Protein AF-0000000079472426 (afdb_homodimer)

Foldseek 3Di:
DPPPPPPPPPPPPPPPPQQDWDWQKKFQWPVQKMWTWIDPGPFKIWIFIGHVPDTPDIAMDTPVVQLVPWDWDDPDDQWTKTWTWTDDVQKIKIWMWIAGNVVRFIWTWIWMDGNRHTDDIIIGDGPGMPNCRVDPRTHD/DPPPPPPPPPPPPPPPPQQDWDWQKKFQWPVQKMWTWIDPGPFKIWIFIGHVPDTPDIAMDTPVVQLVPWDWDDPDDQWTKTWTWTDDVQKIKIWMWIAGNVVRFIWTWIWMDGNRHTDDIIIGDGPGMPNCRVDPRTHD

Organism: Neisseria cinerea (NCBI:txid483)

pLDDT: mean 86.94, std 16.38, range [39.25, 98.88]

Secondary structure (DSSP, 8-state):
---------------------EEEEEEEBTTS-EEEEEEEETTEEEEEEEETTEEEEEEEEEHHHHHHH--B--S-SSEEEEEEEEEETTEEEEEEEEEETTTTEEEEEEEEEETTEEEEEEEBPTT--BSTT--TTT--/---------------------EEEEEEEBTTS-EEEEEEEETTEEEEEEEETTEEEEEEEEEHHHHHHH--B--S-SSEEEEEEEEEETTEEEEEEEEEETTTTEEEEEEEEEETTEEEEEEEBPTT--BSTT--TTT--

Radius of gyration: 26.77 Å; Cα contacts (8 Å, |Δi|>4): 614; chains: 2; bounding box: 32×159×45 Å

Nearest PDB structures (foldseek):
  5m6k-assembly1_A  TM=3.999E-01  e=1.353E+00  Rhodnius prolixus
  4xmg-assembly1_A  TM=3.570E-01  e=2.679E+00  Rhodnius prolixus
  1pm1-assembly1_X  TM=3.743E-01  e=3.305E+00  Rhodnius prolixus
  5m6k-assembly1_A  TM=3.985E-01  e=1.353E+00  Rhodnius prolixus
  4xmg-assembly1_A  TM=3.569E-01  e=2.679E+00  Rhodnius prolixus

Sequence (280 aa):
MKRTLILIFSGMICTAGIAQAGSVFSCKTDNNKYIEVEKINPNLYEYSFGSMGKKEIVIRNGKSDLLHRSDKWEGTGSGRWATMKFQNGEFMYTVWTDFDSVTHTESSGVVVERRGKEVARVGCTPKTAQANFNDADFSWMKRTLILIFSGMICTAGIAQAGSVFSCKTDNNKYIEVEKINPNLYEYSFGSMGKKEIVIRNGKSDLLHRSDKWEGTGSGRWATMKFQNGEFMYTVWTDFDSVTHTESSGVVVERRGKEVARVGCTPKTAQANFNDADFSW

Structure (mmCIF, N/CA/C/O backbone):
data_AF-0000000079472426-model_v1
#
loop_
_entity.id
_entity.type
_entity.pdbx_description
1 polymer 'Secreted protein'
#
loop_
_atom_site.group_PDB
_atom_site.id
_atom_site.type_symbol
_atom_site.label_atom_id
_atom_site.label_alt_id
_atom_site.label_comp_id
_atom_site.label_asym_id
_atom_site.label_entity_id
_atom_site.label_seq_id
_atom_site.pdbx_PDB_ins_code
_atom_site.Cartn_x
_atom_site.Cartn_y
_atom_site.Cartn_z
_atom_site.occupancy
_atom_site.B_iso_or_equiv
_atom_site.auth_seq_id
_atom_site.auth_comp_id
_atom_site.auth_asym_id
_atom_site.auth_atom_id
_atom_site.pdbx_PDB_model_num
ATOM 1 N N . MET A 1 1 ? -9.719 80.375 9.781 1 46.91 1 MET A N 1
ATOM 2 C CA . MET A 1 1 ? -10 79 10.219 1 46.91 1 MET A CA 1
ATOM 3 C C . MET A 1 1 ? -9.156 78 9.438 1 46.91 1 MET A C 1
ATOM 5 O O . MET A 1 1 ? -9.266 77.938 8.211 1 46.91 1 MET A O 1
ATOM 9 N N . LYS A 1 2 ? -7.844 77.875 9.938 1 57.81 2 LYS A N 1
ATOM 10 C CA . LYS A 1 2 ? -6.879 76.938 9.398 1 57.81 2 LYS A CA 1
ATOM 11 C C . LYS A 1 2 ? -7.438 75.5 9.422 1 57.81 2 LYS A C 1
ATOM 13 O O . LYS A 1 2 ? -7.82 75 10.477 1 57.81 2 LYS A O 1
ATOM 18 N N . ARG A 1 3 ? -8.078 75 8.352 1 55.97 3 ARG A N 1
ATOM 19 C CA . ARG A 1 3 ? -8.531 73.625 8.148 1 55.97 3 ARG A CA 1
ATOM 20 C C . ARG A 1 3 ? -7.359 72.688 8.188 1 55.97 3 ARG A C 1
ATOM 22 O O . ARG A 1 3 ? -6.414 72.812 7.41 1 55.97 3 ARG A O 1
ATOM 29 N N . THR A 1 4 ? -6.945 72.188 9.398 1 54.09 4 THR A N 1
ATOM 30 C CA . THR A 1 4 ? -5.969 71.125 9.523 1 54.09 4 THR A CA 1
ATOM 31 C C . THR A 1 4 ? -6.477 69.875 8.844 1 54.09 4 THR A C 1
ATOM 33 O O . THR A 1 4 ? -7.566 69.375 9.156 1 54.09 4 THR A O 1
ATOM 36 N N . LEU A 1 5 ? -6.031 69.562 7.613 1 52.69 5 LEU A N 1
ATOM 37 C CA . LEU A 1 5 ? -6.242 68.312 6.891 1 52.69 5 LEU A CA 1
ATOM 38 C C . LEU A 1 5 ? -5.691 67.125 7.68 1 52.69 5 LEU A C 1
ATOM 40 O O . LEU A 1 5 ? -4.492 67.062 7.965 1 52.69 5 LEU A O 1
ATOM 44 N N . ILE A 1 6 ? -6.496 66.562 8.641 1 54.38 6 ILE A N 1
ATOM 45 C CA . ILE A 1 6 ? -6.102 65.375 9.344 1 54.38 6 ILE A CA 1
ATOM 46 C C . ILE A 1 6 ? -5.957 64.25 8.344 1 54.38 6 ILE A C 1
ATOM 48 O O . ILE A 1 6 ? -6.918 63.875 7.664 1 54.38 6 ILE A O 1
ATOM 52 N N . LEU A 1 7 ? -4.754 63.938 7.793 1 53.88 7 LEU A N 1
ATOM 53 C CA . LEU A 1 7 ? -4.465 62.781 6.988 1 53.88 7 LEU A CA 1
ATOM 54 C C . LEU A 1 7 ? -4.57 61.5 7.832 1 53.88 7 LEU A C 1
ATOM 56 O O . LEU A 1 7 ? -3.846 61.344 8.812 1 53.88 7 LEU A O 1
ATOM 60 N N . ILE A 1 8 ? -5.754 60.906 7.934 1 54.84 8 ILE A N 1
ATOM 61 C CA . ILE A 1 8 ? -5.906 59.594 8.555 1 54.84 8 ILE A CA 1
ATOM 62 C C . ILE A 1 8 ? -5.141 58.531 7.746 1 54.84 8 ILE A C 1
ATOM 64 O O . ILE A 1 8 ? -5.43 58.312 6.566 1 54.84 8 ILE A O 1
ATOM 68 N N . PHE A 1 9 ? -3.828 58.219 8.133 1 53.22 9 PHE A N 1
ATOM 69 C CA . PHE A 1 9 ? -3.074 57.125 7.555 1 53.22 9 PHE A CA 1
ATOM 70 C C . PHE A 1 9 ? -3.711 55.781 7.918 1 53.22 9 PHE A C 1
ATOM 72 O O . PHE A 1 9 ? -3.732 55.406 9.086 1 53.22 9 PHE A O 1
ATOM 79 N N . SER A 1 10 ? -4.598 55.219 7.16 1 54.5 10 SER A N 1
ATOM 80 C CA . SER A 1 10 ? -5.109 53.844 7.312 1 54.5 10 SER A CA 1
ATOM 81 C C . SER A 1 10 ? -4.008 52.812 7.094 1 54.5 10 SER A C 1
ATOM 83 O O . SER A 1 10 ? -3.451 52.719 5.996 1 54.5 10 SER A O 1
ATOM 85 N N . GLY A 1 11 ? -3.164 52.531 8.148 1 48.69 11 GLY A N 1
ATOM 86 C CA . GLY A 1 11 ? -2.205 51.438 8.016 1 48.69 11 GLY A CA 1
ATOM 87 C C . GLY A 1 11 ? -2.834 50.156 7.555 1 48.69 11 GLY A C 1
ATOM 88 O O . GLY A 1 11 ? -3.805 49.656 8.148 1 48.69 11 GLY A O 1
ATOM 89 N N . MET A 1 12 ? -2.693 49.812 6.32 1 50.34 12 MET A N 1
ATOM 90 C CA . MET A 1 12 ? -3.055 48.5 5.82 1 50.34 12 MET A CA 1
ATOM 91 C C . MET A 1 12 ? -2.307 47.406 6.582 1 50.34 12 MET A C 1
ATOM 93 O O . MET A 1 12 ? -1.075 47.406 6.621 1 50.34 12 MET A O 1
ATOM 97 N N . ILE A 1 13 ? -2.875 47.031 7.73 1 45.5 13 ILE A N 1
ATOM 98 C CA . ILE A 1 13 ? -2.311 45.844 8.336 1 45.5 13 ILE A CA 1
ATOM 99 C C . ILE A 1 13 ? -2.217 44.719 7.293 1 45.5 13 ILE A C 1
ATOM 101 O O . ILE A 1 13 ? -3.236 44.281 6.77 1 45.5 13 ILE A O 1
ATOM 105 N N . CYS A 1 14 ? -1.17 44.656 6.531 1 41.78 14 CYS A N 1
ATOM 106 C CA . CYS A 1 14 ? -0.869 43.469 5.742 1 41.78 14 CYS A CA 1
ATOM 107 C C . CYS A 1 14 ? -0.987 42.188 6.594 1 41.78 14 CYS A C 1
ATOM 109 O O . CYS A 1 14 ? -0.243 42.031 7.559 1 41.78 14 CYS A O 1
ATOM 111 N N . THR A 1 15 ? -2.174 41.75 6.898 1 41.12 15 THR A N 1
ATOM 112 C CA . THR A 1 15 ? -2.266 40.406 7.457 1 41.12 15 THR A CA 1
ATOM 113 C C . THR A 1 15 ? -1.37 39.438 6.691 1 41.12 15 THR A C 1
ATOM 115 O O . THR A 1 15 ? -1.562 39.219 5.492 1 41.12 15 THR A O 1
ATOM 118 N N . ALA A 1 16 ? -0.078 39.594 6.84 1 42.81 16 ALA A N 1
ATOM 119 C CA . ALA A 1 16 ? 0.647 38.406 6.34 1 42.81 16 ALA A CA 1
ATOM 120 C C . ALA A 1 16 ? -0.165 37.156 6.531 1 42.81 16 ALA A C 1
ATOM 122 O O . ALA A 1 16 ? -0.744 36.906 7.598 1 42.81 16 ALA A O 1
ATOM 123 N N . GLY A 1 17 ? -0.779 36.719 5.531 1 39.44 17 GLY A N 1
ATOM 124 C CA . GLY A 1 17 ? -1.382 35.375 5.57 1 39.44 17 GLY A CA 1
ATOM 125 C C . GLY A 1 17 ? -0.595 34.406 6.414 1 39.44 17 GLY A C 1
ATOM 126 O O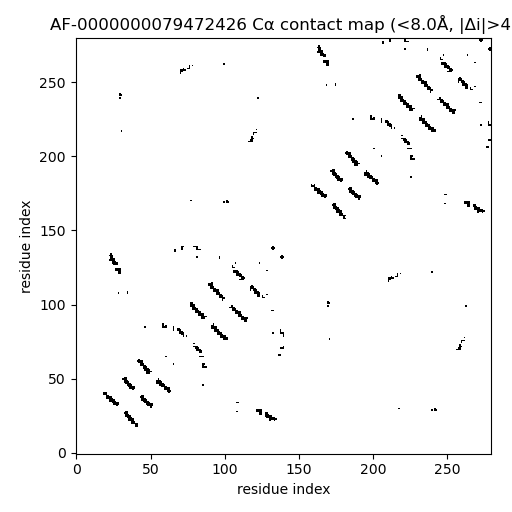 . GLY A 1 17 ? 0.531 34.031 6.062 1 39.44 17 GLY A O 1
ATOM 127 N N . ILE A 1 18 ? -0.431 34.5 7.738 1 42.5 18 ILE A N 1
ATOM 128 C CA . ILE A 1 18 ? 0.003 33.312 8.5 1 42.5 18 ILE A CA 1
ATOM 129 C C . ILE A 1 18 ? -0.322 32.062 7.719 1 42.5 18 ILE A C 1
ATOM 131 O O . ILE A 1 18 ? -1.438 31.891 7.219 1 42.5 18 ILE A O 1
ATOM 135 N N . ALA A 1 19 ? 0.53 31.609 6.879 1 47.69 19 ALA A N 1
ATOM 136 C CA . ALA A 1 19 ? 0.382 30.297 6.258 1 47.69 19 ALA A CA 1
ATOM 137 C C . ALA A 1 19 ? -0.382 29.344 7.172 1 47.69 19 ALA A C 1
ATOM 139 O O . ALA A 1 19 ? 0.052 29.062 8.289 1 47.69 19 ALA A O 1
ATOM 140 N N . GLN A 1 20 ? -1.725 29.328 7.328 1 51.59 20 GLN A N 1
ATOM 141 C CA . GLN A 1 20 ? -2.695 28.625 8.156 1 51.59 20 GLN A CA 1
ATOM 142 C C . GLN A 1 20 ? -2.318 27.156 8.312 1 51.59 20 GLN A C 1
ATOM 144 O O . GLN A 1 20 ? -2.123 26.453 7.316 1 51.59 20 GLN A O 1
ATOM 149 N N . ALA A 1 21 ? -1.628 26.797 9.5 1 62.22 21 ALA A N 1
ATOM 150 C CA . ALA A 1 21 ? -1.655 25.469 10.109 1 62.22 21 ALA A CA 1
ATOM 151 C C . ALA A 1 21 ? -3.004 24.781 9.883 1 62.22 21 ALA A C 1
ATOM 153 O O . ALA A 1 21 ? -4.055 25.422 10.023 1 62.22 21 ALA A O 1
ATOM 154 N N . GLY A 1 22 ? -3.053 23.797 8.945 1 87.12 22 GLY A N 1
ATOM 155 C CA . GLY A 1 22 ? -4.34 23.156 8.758 1 87.12 22 GLY A CA 1
ATOM 156 C C . GLY A 1 22 ? -4.23 21.641 8.609 1 87.12 22 GLY A C 1
ATOM 157 O O . GLY A 1 22 ? -3.145 21.109 8.375 1 87.12 22 GLY A O 1
ATOM 158 N N . SER A 1 23 ? -5.27 21 9.055 1 94.25 23 SER A N 1
ATOM 159 C CA . SER A 1 23 ? -5.406 19.562 8.906 1 94.25 23 SER A CA 1
ATOM 160 C C . SER A 1 23 ? -5.273 19.141 7.445 1 94.25 23 SER A C 1
ATOM 162 O O . SER A 1 23 ? -5.977 19.656 6.578 1 94.25 23 SER A O 1
ATOM 164 N N . VAL A 1 24 ? -4.309 18.359 7.172 1 96.94 24 VAL A N 1
ATOM 165 C CA . VAL A 1 24 ? -4.055 17.844 5.828 1 96.94 24 VAL A CA 1
ATOM 166 C C . VAL A 1 24 ? -4.816 16.531 5.625 1 96.94 24 VAL A C 1
ATOM 168 O O . VAL A 1 24 ? -5.375 16.297 4.551 1 96.94 24 VAL A O 1
ATOM 171 N N . PHE A 1 25 ? -4.848 15.75 6.66 1 97.38 25 PHE A N 1
ATOM 172 C CA . PHE A 1 25 ? -5.496 14.445 6.602 1 97.38 25 PHE A CA 1
ATOM 173 C C . PHE A 1 25 ? -5.742 13.898 8 1 97.38 25 PHE A C 1
ATOM 175 O O . PHE A 1 25 ? -4.895 14.047 8.891 1 97.38 25 PHE A O 1
ATOM 182 N N . SER A 1 26 ? -6.828 13.227 8.156 1 96.94 26 SER A N 1
ATOM 183 C CA . SER A 1 26 ? -7.074 12.461 9.383 1 96.94 26 SER A CA 1
ATOM 184 C C . SER A 1 26 ? -8.055 11.32 9.133 1 96.94 26 SER A C 1
ATOM 186 O O . SER A 1 26 ? -8.891 11.398 8.227 1 96.94 26 SER A O 1
ATOM 188 N N . CYS A 1 27 ? -7.934 10.305 9.953 1 97 27 CYS A N 1
ATOM 189 C CA . CYS A 1 27 ? -8.922 9.227 9.93 1 97 27 CYS A CA 1
ATOM 190 C C . CYS A 1 27 ? -8.875 8.422 11.219 1 97 27 CYS A C 1
ATOM 192 O O . CYS A 1 27 ? -7.883 8.461 11.953 1 97 27 CYS A O 1
ATOM 194 N N . LYS A 1 28 ? -10.008 7.789 11.484 1 95.62 28 LYS A N 1
ATOM 195 C CA . LYS A 1 28 ? -10.031 6.73 12.492 1 95.62 28 LYS A CA 1
ATOM 196 C C . LYS A 1 28 ? -9.609 5.391 11.898 1 95.62 28 LYS A C 1
ATOM 198 O O . LYS A 1 28 ? -10.031 5.039 10.789 1 95.62 28 LYS A O 1
ATOM 203 N N . THR A 1 29 ? -8.719 4.73 12.641 1 93.62 29 THR A N 1
ATOM 204 C CA . THR A 1 29 ? -8.227 3.465 12.109 1 93.62 29 THR A CA 1
ATOM 205 C C . THR A 1 29 ? -9.109 2.309 12.562 1 93.62 29 THR A C 1
ATOM 207 O O . THR A 1 29 ? -9.945 2.471 13.461 1 93.62 29 THR A O 1
ATOM 210 N N . ASP A 1 30 ? -8.945 1.242 11.938 1 86.5 30 ASP A N 1
ATOM 211 C CA . ASP A 1 30 ? -9.734 0.045 12.195 1 86.5 30 ASP A CA 1
ATOM 212 C C . ASP A 1 30 ? -9.555 -0.435 13.633 1 86.5 30 ASP A C 1
ATOM 214 O O . ASP A 1 30 ? -10.453 -1.058 14.203 1 86.5 30 ASP A O 1
ATOM 218 N N . ASN A 1 31 ? -8.414 -0.096 14.25 1 86.38 31 ASN A N 1
ATOM 219 C CA . ASN A 1 31 ? -8.148 -0.507 15.633 1 86.38 31 ASN A CA 1
ATOM 220 C C . ASN A 1 31 ? -8.438 0.62 16.609 1 86.38 31 ASN A C 1
ATOM 222 O O . ASN A 1 31 ? -7.832 0.686 17.688 1 86.38 31 ASN A O 1
ATOM 226 N N . ASN A 1 32 ? -9.211 1.581 16.203 1 89.75 32 ASN A N 1
ATOM 227 C CA . ASN A 1 32 ? -9.75 2.635 17.047 1 89.75 32 ASN A CA 1
ATOM 228 C C . ASN A 1 32 ? -8.672 3.645 17.438 1 89.75 32 ASN A C 1
ATOM 230 O O . ASN A 1 32 ? -8.68 4.172 18.547 1 89.75 32 ASN A O 1
ATOM 234 N N . LYS A 1 33 ? -7.703 3.742 16.641 1 94.44 33 LYS A N 1
ATOM 235 C CA . LYS A 1 33 ? -6.723 4.816 16.75 1 94.44 33 LYS A CA 1
ATOM 236 C C . LYS A 1 33 ? -6.934 5.867 15.664 1 94.44 33 LYS A C 1
ATOM 238 O O . LYS A 1 33 ? -7.926 5.816 14.93 1 94.44 33 LYS A O 1
ATOM 243 N N . TYR A 1 34 ? -6.012 6.859 15.664 1 97.12 34 TYR A N 1
ATOM 244 C CA . TYR A 1 34 ? -6.141 7.938 14.695 1 97.12 34 TYR A CA 1
ATOM 245 C C . TYR A 1 34 ? -4.828 8.172 13.953 1 97.12 34 TYR A C 1
ATOM 247 O O . TYR A 1 34 ? -3.754 8.133 14.562 1 97.12 34 TYR A O 1
ATOM 255 N N . ILE A 1 35 ? -4.941 8.359 12.695 1 97.75 35 ILE A N 1
ATOM 256 C CA . ILE A 1 35 ? -3.879 8.914 11.859 1 97.75 35 ILE A CA 1
ATOM 257 C C . ILE A 1 35 ? -4.16 10.391 11.586 1 97.75 35 ILE A C 1
ATOM 259 O O . ILE A 1 35 ? -5.273 10.758 11.203 1 97.75 35 ILE A O 1
ATOM 263 N N . GLU A 1 36 ? -3.139 11.227 11.828 1 97.56 36 GLU A N 1
ATOM 264 C CA . GLU A 1 36 ? -3.279 12.648 11.523 1 97.56 36 GLU A CA 1
ATOM 265 C C . GLU A 1 36 ? -2.043 13.188 10.812 1 97.56 36 GLU A C 1
ATOM 267 O O . GLU A 1 36 ? -0.916 12.828 11.164 1 97.56 36 GLU A O 1
ATOM 272 N N . VAL A 1 37 ? -2.285 13.945 9.781 1 98.12 37 VAL A N 1
ATOM 273 C CA . VAL A 1 37 ? -1.249 14.758 9.148 1 98.12 37 VAL A CA 1
ATOM 274 C C . VAL A 1 37 ? -1.624 16.234 9.227 1 98.12 37 VAL A C 1
ATOM 276 O O . VAL A 1 37 ? -2.703 16.625 8.781 1 98.12 37 VAL A O 1
ATOM 279 N N . GLU A 1 38 ? -0.699 16.984 9.805 1 97.06 38 GLU A N 1
ATOM 280 C CA . GLU A 1 38 ? -0.922 18.422 9.984 1 97.06 38 GLU A CA 1
ATOM 281 C C . GLU A 1 38 ? 0.186 19.234 9.328 1 97.06 38 GLU A C 1
ATOM 283 O O . GLU A 1 38 ? 1.359 18.859 9.391 1 97.06 38 GLU A O 1
ATOM 288 N N . LYS A 1 39 ? -0.27 20.266 8.719 1 97.06 39 LYS A N 1
ATOM 289 C CA . LYS A 1 39 ? 0.669 21.312 8.312 1 97.06 39 LYS A CA 1
ATOM 290 C C . LYS A 1 39 ? 0.918 22.297 9.453 1 97.06 39 LYS A C 1
ATOM 292 O O . LYS A 1 39 ? 0.046 23.094 9.789 1 97.06 39 LYS A O 1
ATOM 297 N N . ILE A 1 40 ? 2.178 22.219 10.008 1 96.75 40 ILE A N 1
ATOM 298 C CA . ILE A 1 40 ? 2.529 23.016 11.164 1 96.75 40 ILE A CA 1
ATOM 299 C C . ILE A 1 40 ? 2.85 24.453 10.727 1 96.75 40 ILE A C 1
ATOM 301 O O . ILE A 1 40 ? 2.473 25.406 11.398 1 96.75 40 ILE A O 1
ATOM 305 N N . ASN A 1 41 ? 3.473 24.594 9.664 1 95.44 41 ASN A N 1
ATOM 306 C CA . ASN A 1 41 ? 3.77 25.828 8.938 1 95.44 41 ASN A CA 1
ATOM 307 C C . ASN A 1 41 ? 4.074 25.547 7.473 1 95.44 41 ASN A C 1
ATOM 309 O O . ASN A 1 41 ? 4.027 24.391 7.027 1 95.44 41 ASN A O 1
ATOM 313 N N . PRO A 1 42 ? 4.273 26.516 6.707 1 94.06 42 PRO A N 1
ATOM 314 C CA . PRO A 1 42 ? 4.379 26.312 5.262 1 94.06 42 PRO A CA 1
ATOM 315 C C . PRO A 1 42 ? 5.473 25.312 4.887 1 94.06 42 PRO A C 1
ATOM 317 O O . PRO A 1 42 ? 5.449 24.75 3.791 1 94.06 42 PRO A O 1
ATOM 320 N N . ASN A 1 43 ? 6.422 25.047 5.691 1 96.81 43 ASN A N 1
ATOM 321 C CA . ASN A 1 43 ? 7.562 24.203 5.324 1 96.81 43 ASN A CA 1
ATOM 322 C C . ASN A 1 43 ? 7.684 23 6.242 1 96.81 43 ASN A C 1
ATOM 324 O O . ASN A 1 43 ? 8.711 22.312 6.246 1 96.81 43 ASN A O 1
ATOM 328 N N . LEU A 1 44 ? 6.652 22.75 7.027 1 97.94 44 LEU A N 1
ATOM 329 C CA . LEU A 1 44 ? 6.77 21.703 8.031 1 97.94 44 LEU A CA 1
ATOM 330 C C . LEU A 1 44 ? 5.445 20.969 8.203 1 97.94 44 LEU A C 1
ATOM 332 O O . LEU A 1 44 ? 4.402 21.594 8.414 1 97.94 44 LEU A O 1
ATOM 336 N N . TYR A 1 45 ? 5.559 19.641 8.133 1 98.12 45 TYR A N 1
ATOM 337 C CA . TYR A 1 45 ? 4.391 18.781 8.312 1 98.12 45 TYR A CA 1
ATOM 338 C C . TYR A 1 45 ? 4.613 17.797 9.453 1 98.12 45 TYR A C 1
ATOM 340 O O . TYR A 1 45 ? 5.746 17.391 9.727 1 98.12 45 TYR A O 1
ATOM 348 N N . GLU A 1 46 ? 3.529 17.422 10.148 1 98.44 46 GLU A N 1
ATOM 349 C CA . GLU A 1 46 ? 3.562 16.469 11.25 1 98.44 46 GLU A CA 1
ATOM 350 C C . GLU A 1 46 ? 2.625 15.289 10.992 1 98.44 46 GLU A C 1
ATOM 352 O O . GLU A 1 46 ? 1.456 15.484 10.648 1 98.44 46 GLU A O 1
ATOM 357 N N . TYR A 1 47 ? 3.199 14.141 11.016 1 98.62 47 TYR A N 1
ATOM 358 C CA . TYR A 1 47 ? 2.434 12.906 11.117 1 98.62 47 TYR A CA 1
ATOM 359 C C . TYR A 1 47 ? 2.277 12.469 12.562 1 98.62 47 TYR A C 1
ATOM 361 O O . TYR A 1 47 ? 3.232 12.531 13.344 1 98.62 47 TYR A O 1
ATOM 369 N N . SER A 1 48 ? 1.069 11.992 12.898 1 98.62 48 SER A N 1
ATOM 370 C CA . SER A 1 48 ? 0.894 11.414 14.227 1 98.62 48 SER A CA 1
ATOM 371 C C . SER A 1 48 ? -0.055 10.219 14.188 1 98.62 48 SER A C 1
ATOM 373 O O . SER A 1 48 ? -0.902 10.117 13.297 1 98.62 48 SER A O 1
ATOM 375 N N . PHE A 1 49 ? 0.163 9.336 15.094 1 98 49 PHE A N 1
ATOM 376 C CA . PHE A 1 49 ? -0.618 8.125 15.312 1 98 49 PHE A CA 1
ATOM 377 C C . PHE A 1 49 ? -0.858 7.898 16.797 1 98 49 PHE A C 1
ATOM 379 O O . PHE A 1 49 ? 0.062 8.031 17.609 1 98 49 PHE A O 1
ATOM 386 N N . GLY A 1 50 ? -2.125 7.605 17.172 1 97.5 50 GLY A N 1
ATOM 387 C CA . GLY A 1 50 ? -2.383 7.32 18.578 1 97.5 50 GLY A CA 1
ATOM 388 C C . GLY A 1 50 ? -3.861 7.289 18.922 1 97.5 50 GLY A C 1
ATOM 389 O O . GLY A 1 50 ? -4.711 7.355 18.031 1 97.5 50 GLY A O 1
ATOM 390 N N . SER A 1 51 ? -4.133 7.078 20.188 1 95.5 51 SER A N 1
ATOM 391 C CA . SER A 1 51 ? -5.504 7.031 20.688 1 95.5 51 SER A CA 1
ATOM 392 C C . SER A 1 51 ? -6.074 8.438 20.875 1 95.5 51 SER A C 1
ATOM 394 O O . SER A 1 51 ? -5.352 9.422 20.734 1 95.5 51 SER A O 1
ATOM 396 N N . MET A 1 52 ? -7.391 8.438 21 1 89.69 52 MET A N 1
ATOM 397 C CA . MET A 1 52 ? -8.039 9.727 21.203 1 89.69 52 MET A CA 1
ATOM 398 C C . MET A 1 52 ? -7.367 10.5 22.328 1 89.69 52 MET A C 1
ATOM 400 O O . MET A 1 52 ? -7.234 9.984 23.453 1 89.69 52 MET A O 1
ATOM 404 N N . GLY A 1 53 ? -6.887 11.625 22.016 1 89 53 GLY A N 1
ATOM 405 C CA . GLY A 1 53 ? -6.316 12.508 23.016 1 89 53 GLY A CA 1
ATOM 406 C C . GLY A 1 53 ? -4.863 12.203 23.328 1 89 53 GLY A C 1
ATOM 407 O O . GLY A 1 53 ? -4.25 12.852 24.172 1 89 53 GLY A O 1
ATOM 408 N N . LYS A 1 54 ? -4.305 11.164 22.766 1 95.75 54 LYS A N 1
ATOM 409 C CA . LYS A 1 54 ? -2.92 10.789 23.031 1 95.75 54 LYS A CA 1
ATOM 410 C C . LYS A 1 54 ? -2.203 10.406 21.734 1 95.75 54 LYS A C 1
ATOM 412 O O . LYS A 1 54 ? -2.447 9.328 21.188 1 95.75 54 LYS A O 1
ATOM 417 N N . LYS A 1 55 ? -1.29 11.25 21.391 1 97.06 55 LYS A N 1
ATOM 418 C CA . LYS A 1 55 ? -0.419 10.914 20.266 1 97.06 55 LYS A CA 1
ATOM 419 C C . LYS A 1 55 ? 0.711 9.992 20.703 1 97.06 55 LYS A C 1
ATOM 421 O O . LYS A 1 55 ? 1.609 10.406 21.438 1 97.06 55 LYS A O 1
ATOM 426 N N . GLU A 1 56 ? 0.675 8.773 20.219 1 97.69 56 GLU A N 1
ATOM 427 C CA . GLU A 1 56 ? 1.663 7.77 20.609 1 97.69 56 GLU A CA 1
ATOM 428 C C . GLU A 1 56 ? 2.906 7.852 19.719 1 97.69 56 GLU A C 1
ATOM 430 O O . GLU A 1 56 ? 4.004 7.5 20.156 1 97.69 56 GLU A O 1
ATOM 435 N N . ILE A 1 57 ? 2.77 8.242 18.547 1 98.19 57 ILE A N 1
ATOM 436 C CA . ILE A 1 57 ? 3.846 8.508 17.594 1 98.19 57 ILE A CA 1
ATOM 437 C C . ILE A 1 57 ? 3.678 9.898 16.984 1 98.19 57 ILE A C 1
ATOM 439 O O . ILE A 1 57 ? 2.574 10.281 16.594 1 98.19 57 ILE A O 1
ATOM 443 N N . VAL A 1 58 ? 4.789 10.695 16.984 1 98.69 58 VAL A N 1
ATOM 444 C CA . VAL A 1 58 ? 4.812 12.023 16.359 1 98.69 58 VAL A CA 1
ATOM 445 C C . VAL A 1 58 ? 6.078 12.172 15.531 1 98.69 58 VAL A C 1
ATOM 447 O O . VAL A 1 58 ? 7.191 11.984 16.031 1 98.69 58 VAL A O 1
ATOM 450 N N . ILE A 1 59 ? 5.961 12.461 14.258 1 98.88 59 ILE A N 1
ATOM 451 C CA . ILE A 1 59 ? 7.078 12.625 13.336 1 98.88 59 ILE A CA 1
ATOM 452 C C . ILE A 1 59 ? 6.926 13.93 12.555 1 98.88 59 ILE A C 1
ATOM 454 O O . ILE A 1 59 ? 5.867 14.203 11.992 1 98.88 59 ILE A O 1
ATOM 458 N N . ARG A 1 60 ? 7.961 14.672 12.461 1 98.75 60 ARG A N 1
ATOM 459 C CA . ARG A 1 60 ? 7.957 15.898 11.672 1 98.75 60 ARG A CA 1
ATOM 460 C C . ARG A 1 60 ? 8.984 15.828 10.539 1 98.75 60 ARG A C 1
ATOM 462 O O . ARG A 1 60 ? 10.125 15.414 10.758 1 98.75 60 ARG A O 1
ATOM 469 N N . ASN A 1 61 ? 8.562 16.094 9.352 1 98.81 61 ASN A N 1
ATOM 470 C CA . ASN A 1 61 ? 9.438 16.203 8.188 1 98.81 61 ASN A CA 1
ATOM 471 C C . ASN A 1 61 ? 9.219 17.516 7.449 1 98.81 61 ASN A C 1
ATOM 473 O O . ASN A 1 61 ? 8.102 18.062 7.441 1 98.81 61 ASN A O 1
ATOM 477 N N . GLY A 1 62 ? 10.273 18.031 6.828 1 98.56 62 GLY A N 1
ATOM 478 C CA . GLY A 1 62 ? 10.172 19.234 6.016 1 98.56 62 GLY A CA 1
ATOM 479 C C . GLY A 1 62 ? 9.469 19 4.691 1 98.56 62 GLY A C 1
ATOM 480 O O . GLY A 1 62 ? 9.516 17.891 4.145 1 98.56 62 GLY A O 1
ATOM 481 N N . LYS A 1 63 ? 8.844 20.094 4.184 1 97.62 63 LYS A N 1
ATOM 482 C CA . LYS A 1 63 ? 8.109 20.031 2.926 1 97.62 63 LYS A CA 1
ATOM 483 C C . LYS A 1 63 ? 8.984 19.5 1.799 1 97.62 63 LYS A C 1
ATOM 485 O O . LYS A 1 63 ? 8.555 18.641 1.026 1 97.62 63 LYS A O 1
ATOM 490 N N . SER A 1 64 ? 10.172 20 1.643 1 98.06 64 SER A N 1
ATOM 491 C CA . SER A 1 64 ? 11.07 19.594 0.56 1 98.06 64 SER A CA 1
ATOM 492 C C . SER A 1 64 ? 11.344 18.094 0.586 1 98.06 64 SER A C 1
ATOM 494 O O . SER A 1 64 ? 11.305 17.438 -0.454 1 98.06 64 SER A O 1
ATOM 496 N N . ASP A 1 65 ? 11.609 17.578 1.727 1 98.31 65 ASP A N 1
ATOM 497 C CA . ASP A 1 65 ? 11.859 16.156 1.877 1 98.31 65 ASP A CA 1
ATOM 498 C C . ASP A 1 65 ? 10.625 15.336 1.518 1 98.31 65 ASP A C 1
ATOM 500 O O . ASP A 1 65 ? 10.727 14.32 0.831 1 98.31 65 ASP A O 1
ATOM 504 N N . LEU A 1 66 ? 9.516 15.789 2.008 1 98.19 66 LEU A N 1
ATOM 505 C CA . LEU A 1 66 ? 8.266 15.094 1.725 1 98.19 66 LEU A CA 1
ATOM 506 C C . LEU A 1 66 ? 7.973 15.086 0.228 1 98.19 66 LEU A C 1
ATOM 508 O O . LEU A 1 66 ? 7.566 14.062 -0.326 1 98.19 66 LEU A O 1
ATOM 512 N N . LEU A 1 67 ? 8.156 16.234 -0.403 1 97.06 67 LEU A N 1
ATOM 513 C CA . LEU A 1 67 ? 7.91 16.328 -1.837 1 97.06 67 LEU A CA 1
ATOM 514 C C . LEU A 1 67 ? 8.82 15.383 -2.607 1 97.06 67 LEU A C 1
ATOM 516 O O . LEU A 1 67 ? 8.406 14.789 -3.605 1 97.06 67 LEU A O 1
ATOM 520 N N . HIS A 1 68 ? 9.969 15.219 -2.121 1 96.56 68 HIS A N 1
ATOM 521 C CA . HIS A 1 68 ? 10.953 14.367 -2.785 1 96.56 68 HIS A CA 1
ATOM 522 C C . HIS A 1 68 ? 10.586 12.891 -2.652 1 96.56 68 HIS A C 1
ATOM 524 O O . HIS A 1 68 ? 10.766 12.117 -3.59 1 96.56 68 HIS A O 1
ATOM 530 N N . ARG A 1 69 ? 10.016 12.484 -1.577 1 97 69 ARG A N 1
ATOM 531 C CA . ARG A 1 69 ? 9.828 11.062 -1.296 1 97 69 ARG A CA 1
ATOM 532 C C . ARG A 1 69 ? 8.422 10.617 -1.661 1 97 69 ARG A C 1
ATOM 534 O O . ARG A 1 69 ? 8.18 9.43 -1.878 1 97 69 ARG A O 1
ATOM 541 N N . SER A 1 70 ? 7.516 11.516 -1.687 1 96.94 70 SER A N 1
ATOM 542 C CA . SER A 1 70 ? 6.105 11.156 -1.799 1 96.94 70 SER A CA 1
ATOM 543 C C . SER A 1 70 ? 5.672 11.07 -3.258 1 96.94 70 SER A C 1
ATOM 545 O O . SER A 1 70 ? 6.211 11.773 -4.113 1 96.94 70 SER A O 1
ATOM 547 N N . ASP A 1 71 ? 4.699 10.227 -3.502 1 95.5 71 ASP A N 1
ATOM 548 C CA . ASP A 1 71 ? 4.188 9.984 -4.848 1 95.5 71 ASP A CA 1
ATOM 549 C C . ASP A 1 71 ? 2.693 10.297 -4.93 1 95.5 71 ASP A C 1
ATOM 551 O O . ASP A 1 71 ? 1.994 10.281 -3.914 1 95.5 71 ASP A O 1
ATOM 555 N N . LYS A 1 72 ? 2.24 10.602 -6.137 1 93.12 72 LYS A N 1
ATOM 556 C CA . LYS A 1 72 ? 0.811 10.805 -6.355 1 93.12 72 LYS A CA 1
ATOM 557 C C . LYS A 1 72 ? 0.41 10.406 -7.773 1 93.12 72 LYS A C 1
ATOM 559 O O . LYS A 1 72 ? 1.27 10.195 -8.633 1 93.12 72 LYS A O 1
ATOM 564 N N . TRP A 1 73 ? -0.859 10.367 -7.934 1 92 73 TRP A N 1
ATOM 565 C CA . TRP A 1 73 ? -1.467 9.992 -9.203 1 92 73 TRP A CA 1
ATOM 566 C C . TRP A 1 73 ? -0.98 10.906 -10.328 1 92 73 TRP A C 1
ATOM 568 O O . TRP A 1 73 ? -0.951 12.125 -10.172 1 92 73 TRP A O 1
ATOM 578 N N . GLU A 1 74 ? -0.55 10.266 -11.43 1 87.25 74 GLU A N 1
ATOM 579 C CA . GLU A 1 74 ? -0.049 11.039 -12.562 1 87.25 74 GLU A CA 1
ATOM 580 C C . GLU A 1 74 ? -0.935 10.859 -13.789 1 87.25 74 GLU A C 1
ATOM 582 O O . GLU A 1 74 ? -0.458 10.945 -14.922 1 87.25 74 GLU A O 1
ATOM 587 N N . GLY A 1 75 ? -2.162 10.562 -13.57 1 83.44 75 GLY A N 1
ATOM 588 C CA . GLY A 1 75 ? -3.094 10.57 -14.688 1 83.44 75 GLY A CA 1
ATOM 589 C C . GLY A 1 75 ? -3.311 9.195 -15.289 1 83.44 75 GLY A C 1
ATOM 590 O O . GLY A 1 75 ? -3.912 9.07 -16.359 1 83.44 75 GLY A O 1
ATOM 591 N N . THR A 1 76 ? -2.764 8.148 -14.664 1 75.88 76 THR A N 1
ATOM 592 C CA . THR A 1 76 ? -2.951 6.809 -15.211 1 75.88 76 THR A CA 1
ATOM 593 C C . THR A 1 76 ? -3.889 5.992 -14.328 1 75.88 76 THR A C 1
ATOM 595 O O . THR A 1 76 ? -3.828 6.082 -13.102 1 75.88 76 THR A O 1
ATOM 598 N N . GLY A 1 77 ? -4.805 5.164 -15.062 1 74.94 77 GLY A N 1
ATOM 599 C CA . GLY A 1 77 ? -5.715 4.301 -14.328 1 74.94 77 GLY A CA 1
ATOM 600 C C . GLY A 1 77 ? -7.012 4.984 -13.945 1 74.94 77 GLY A C 1
ATOM 601 O O . GLY A 1 77 ? -7.176 6.188 -14.164 1 74.94 77 GLY A O 1
ATOM 602 N N . SER A 1 78 ? -8.039 4.273 -13.453 1 74.5 78 SER A N 1
ATOM 603 C CA . SER A 1 78 ? -9.383 4.777 -13.172 1 74.5 78 SER A CA 1
ATOM 604 C C . SER A 1 78 ? -9.477 5.348 -11.766 1 74.5 78 SER A C 1
ATOM 606 O O . SER A 1 78 ? -10.5 5.918 -11.383 1 74.5 78 SER A O 1
ATOM 608 N N . GLY A 1 79 ? -8.5 5.691 -11.18 1 81.75 79 GLY A N 1
ATOM 609 C CA . GLY A 1 79 ? -8.586 6.199 -9.82 1 81.75 79 GLY A CA 1
ATOM 610 C C . GLY A 1 79 ? -7.609 7.324 -9.539 1 81.75 79 GLY A C 1
ATOM 611 O O . GLY A 1 79 ? -6.965 7.836 -10.461 1 81.75 79 GLY A O 1
ATOM 612 N N . ARG A 1 80 ? -7.789 7.977 -8.367 1 91.06 80 ARG A N 1
ATOM 613 C CA . ARG A 1 80 ? -6.852 8.969 -7.859 1 91.06 80 ARG A CA 1
ATOM 614 C C . ARG A 1 80 ? -6.246 8.523 -6.535 1 91.06 80 ARG A C 1
ATOM 616 O O . ARG A 1 80 ? -6.91 7.863 -5.734 1 91.06 80 ARG A O 1
ATOM 623 N N . TRP A 1 81 ? -5.023 8.812 -6.398 1 93.44 81 TRP A N 1
ATOM 624 C CA . TRP A 1 81 ? -4.352 8.438 -5.16 1 93.44 81 TRP A CA 1
ATOM 625 C C . TRP A 1 81 ? -3.184 9.367 -4.863 1 93.44 81 TRP A C 1
ATOM 627 O O . TRP A 1 81 ? -2.703 10.07 -5.758 1 93.44 81 TRP A O 1
ATOM 637 N N . ALA A 1 82 ? -2.791 9.461 -3.654 1 95.81 82 ALA A N 1
ATOM 638 C CA . ALA A 1 82 ? -1.614 10.211 -3.215 1 95.81 82 ALA A CA 1
ATOM 639 C C . ALA A 1 82 ? -1.008 9.594 -1.96 1 95.81 82 ALA A C 1
ATOM 641 O O . ALA A 1 82 ? -1.688 8.875 -1.224 1 95.81 82 ALA A O 1
ATOM 642 N N . THR A 1 83 ? 0.265 9.844 -1.789 1 97.19 83 THR A N 1
ATOM 643 C CA . THR A 1 83 ? 0.972 9.406 -0.59 1 97.19 83 THR A CA 1
ATOM 644 C C . THR A 1 83 ? 1.772 10.562 0.015 1 97.19 83 THR A C 1
ATOM 646 O O . THR A 1 83 ? 2.105 11.523 -0.677 1 97.19 83 THR A O 1
ATOM 649 N N . MET A 1 84 ? 1.977 10.531 1.286 1 97.94 84 MET A N 1
ATOM 650 C CA . MET A 1 84 ? 2.988 11.289 2.012 1 97.94 84 MET A CA 1
ATOM 651 C C . MET A 1 84 ? 3.881 10.367 2.834 1 97.94 84 MET A C 1
ATOM 653 O O . MET A 1 84 ? 3.389 9.609 3.67 1 97.94 84 MET A O 1
ATOM 657 N N . LYS A 1 85 ? 5.172 10.453 2.611 1 98.56 85 LYS A N 1
ATOM 658 C CA . LYS A 1 85 ? 6.113 9.523 3.229 1 98.56 85 LYS A CA 1
ATOM 659 C C . LYS A 1 85 ? 6.941 10.211 4.309 1 98.56 85 LYS A C 1
ATOM 661 O O . LYS A 1 85 ? 7.852 10.984 4 1 98.56 85 LYS A O 1
ATOM 666 N N . PHE A 1 86 ? 6.668 9.891 5.531 1 98.88 86 PHE A N 1
ATOM 667 C CA . PHE A 1 86 ? 7.363 10.461 6.676 1 98.88 86 PHE A CA 1
ATOM 668 C C . PHE A 1 86 ? 8.484 9.539 7.141 1 98.88 86 PHE A C 1
ATOM 670 O O . PHE A 1 86 ? 8.258 8.359 7.422 1 98.88 86 PHE A O 1
ATOM 677 N N . GLN A 1 87 ? 9.672 10.117 7.258 1 98.75 87 GLN A N 1
ATOM 678 C CA . GLN A 1 87 ? 10.836 9.367 7.703 1 98.75 87 GLN A CA 1
ATOM 679 C C . GLN A 1 87 ? 11.102 9.578 9.188 1 98.75 87 GLN A C 1
ATOM 681 O O . GLN A 1 87 ? 11.039 10.711 9.68 1 98.75 87 GLN A O 1
ATOM 686 N N . ASN A 1 88 ? 11.359 8.484 9.914 1 98.62 88 ASN A N 1
ATOM 687 C CA . ASN A 1 88 ? 11.789 8.469 11.305 1 98.62 88 ASN A CA 1
ATOM 688 C C . ASN A 1 88 ? 12.922 7.469 11.531 1 98.62 88 ASN A C 1
ATOM 690 O O . ASN A 1 88 ? 12.672 6.309 11.859 1 98.62 88 ASN A O 1
ATOM 694 N N . GLY A 1 89 ? 14.18 7.984 11.438 1 97.94 89 GLY A N 1
ATOM 695 C CA . GLY A 1 89 ? 15.297 7.055 11.461 1 97.94 89 GLY A CA 1
ATOM 696 C C . GLY A 1 89 ? 15.258 6.035 10.336 1 97.94 89 GLY A C 1
ATOM 697 O O . GLY A 1 89 ? 15.172 6.402 9.164 1 97.94 89 GLY A O 1
ATOM 698 N N . GLU A 1 90 ? 15.234 4.777 10.703 1 98.12 90 GLU A N 1
ATOM 699 C CA . GLU A 1 90 ? 15.25 3.699 9.719 1 98.12 90 GLU A CA 1
ATOM 700 C C . GLU A 1 90 ? 13.844 3.371 9.234 1 98.12 90 GLU A C 1
ATOM 702 O O . GLU A 1 90 ? 13.656 2.492 8.391 1 98.12 90 GLU A O 1
ATOM 707 N N . PHE A 1 91 ? 12.875 4.094 9.758 1 98.44 91 PHE A N 1
ATOM 708 C CA . PHE A 1 91 ? 11.484 3.771 9.438 1 98.44 91 PHE A CA 1
ATOM 709 C C . PHE A 1 91 ? 10.906 4.785 8.461 1 98.44 91 PHE A C 1
ATOM 711 O O . PHE A 1 91 ? 11.195 5.98 8.547 1 98.44 91 PHE A O 1
ATOM 718 N N . MET A 1 92 ? 10.133 4.258 7.492 1 98.38 92 MET A N 1
ATOM 719 C CA . MET A 1 92 ? 9.344 5.078 6.582 1 98.38 92 MET A CA 1
ATOM 720 C C . MET A 1 92 ? 7.852 4.84 6.793 1 98.38 92 MET A C 1
ATOM 722 O O . MET A 1 92 ? 7.379 3.705 6.715 1 98.38 92 MET A O 1
ATOM 726 N N . TYR A 1 93 ? 7.137 5.887 7.156 1 98.62 93 TYR A N 1
ATOM 727 C CA . TYR A 1 93 ? 5.688 5.863 7.301 1 98.62 93 TYR A CA 1
ATOM 728 C C . TYR A 1 93 ? 5.008 6.441 6.062 1 98.62 93 TYR A C 1
ATOM 730 O O . TYR A 1 93 ? 5.043 7.652 5.84 1 98.62 93 TYR A O 1
ATOM 738 N N . THR A 1 94 ? 4.422 5.602 5.227 1 98.38 94 THR A N 1
ATOM 739 C CA . THR A 1 94 ? 3.715 6.039 4.031 1 98.38 94 THR A CA 1
ATOM 740 C C . THR A 1 94 ? 2.217 6.164 4.301 1 98.38 94 THR A C 1
ATOM 742 O O . THR A 1 94 ? 1.502 5.16 4.332 1 98.38 94 THR A O 1
ATOM 745 N N . VAL A 1 95 ? 1.767 7.383 4.508 1 98.31 95 VAL A N 1
ATOM 746 C CA . VAL A 1 95 ? 0.334 7.656 4.555 1 98.31 95 VAL A CA 1
ATOM 747 C C . VAL A 1 95 ? -0.233 7.695 3.139 1 98.31 95 VAL A C 1
ATOM 749 O O . VAL A 1 95 ? 0.345 8.32 2.248 1 98.31 95 VAL A O 1
ATOM 752 N N . TRP A 1 96 ? -1.339 6.926 2.939 1 96.06 96 TRP A N 1
ATOM 753 C CA . TRP A 1 96 ? -1.865 6.848 1.58 1 96.06 96 TRP A CA 1
ATOM 754 C C . TRP A 1 96 ? -3.377 7.051 1.569 1 96.06 96 TRP A C 1
ATOM 756 O O . TRP A 1 96 ? -4.062 6.727 2.543 1 96.06 96 TRP A O 1
ATOM 766 N N . THR A 1 97 ? -3.879 7.703 0.532 1 94.62 97 THR A N 1
ATOM 767 C CA . THR A 1 97 ? -5.293 7.828 0.201 1 94.62 97 THR A CA 1
ATOM 768 C C . THR A 1 97 ? -5.555 7.371 -1.232 1 94.62 97 THR A C 1
ATOM 770 O O . THR A 1 97 ? -4.723 7.578 -2.115 1 94.62 97 THR A O 1
ATOM 773 N N . ASP A 1 98 ? -6.648 6.703 -1.391 1 91.94 98 ASP A N 1
ATOM 774 C CA . ASP A 1 98 ? -7.043 6.18 -2.695 1 91.94 98 ASP A CA 1
ATOM 775 C C . ASP A 1 98 ? -8.531 6.398 -2.947 1 91.94 98 ASP A C 1
ATOM 777 O O . ASP A 1 98 ? -9.352 6.195 -2.053 1 91.94 98 ASP A O 1
ATOM 781 N N . PHE A 1 99 ? -8.844 6.969 -4.125 1 90.5 99 PHE A N 1
ATOM 782 C CA . PHE A 1 99 ? -10.219 7.105 -4.602 1 90.5 99 PHE A CA 1
ATOM 783 C C . PHE A 1 99 ? -10.438 6.293 -5.867 1 90.5 99 PHE A C 1
ATOM 785 O O . PHE A 1 99 ? -9.766 6.52 -6.883 1 90.5 99 PHE A O 1
ATOM 792 N N . ASP A 1 100 ? -11.359 5.355 -5.742 1 86 100 ASP A N 1
ATOM 793 C CA . ASP A 1 100 ? -11.742 4.559 -6.906 1 86 100 ASP A CA 1
ATOM 794 C C . ASP A 1 100 ? -12.875 5.227 -7.68 1 86 100 ASP A C 1
ATOM 796 O O . ASP A 1 100 ? -13.984 5.371 -7.16 1 86 100 ASP A O 1
ATOM 800 N N . SER A 1 101 ? -12.594 5.539 -8.922 1 86.62 101 SER A N 1
ATOM 801 C CA . SER A 1 101 ? -13.578 6.281 -9.695 1 86.62 101 SER A CA 1
ATOM 802 C C . SER A 1 101 ? -14.68 5.363 -10.219 1 86.62 101 SER A C 1
ATOM 804 O O . SER A 1 101 ? -15.727 5.828 -10.664 1 86.62 101 SER A O 1
ATOM 806 N N . VAL A 1 102 ? -14.453 4.117 -10.281 1 83.44 102 VAL A N 1
ATOM 807 C CA . VAL A 1 102 ? -15.445 3.166 -10.773 1 83.44 102 VAL A CA 1
ATOM 808 C C . VAL A 1 102 ? -16.453 2.854 -9.664 1 83.44 102 VAL A C 1
ATOM 810 O O . VAL A 1 102 ? -17.672 3.004 -9.859 1 83.44 102 VAL A O 1
ATOM 813 N N . THR A 1 103 ? -15.969 2.547 -8.5 1 83.19 103 THR A N 1
ATOM 814 C CA . THR A 1 103 ? -16.844 2.162 -7.398 1 83.19 103 THR A CA 1
ATOM 815 C C . THR A 1 103 ? -17.219 3.377 -6.555 1 83.19 103 THR A C 1
ATOM 817 O O . THR A 1 103 ? -18.125 3.307 -5.727 1 83.19 103 THR A O 1
ATOM 820 N N . HIS A 1 104 ? -16.484 4.453 -6.754 1 88.06 104 HIS A N 1
ATOM 821 C CA . HIS A 1 104 ? -16.656 5.688 -5.996 1 88.06 104 HIS A CA 1
ATOM 822 C C . HIS A 1 104 ? -16.406 5.461 -4.508 1 88.06 104 HIS A C 1
ATOM 824 O O . HIS A 1 104 ? -17.172 5.941 -3.668 1 88.06 104 HIS A O 1
ATOM 830 N N . THR A 1 105 ? -15.461 4.637 -4.219 1 85.62 105 THR A N 1
ATOM 831 C CA . THR A 1 105 ? -15.078 4.359 -2.838 1 85.62 105 THR A CA 1
ATOM 832 C C . THR A 1 105 ? -13.703 4.934 -2.529 1 85.62 105 THR A C 1
ATOM 834 O O . THR A 1 105 ? -12.852 5.043 -3.42 1 85.62 105 THR A O 1
ATOM 837 N N . GLU A 1 106 ? -13.617 5.328 -1.237 1 89.56 106 GLU A N 1
ATOM 838 C CA . GLU A 1 106 ? -12.344 5.855 -0.761 1 89.56 106 GLU A CA 1
ATOM 839 C C . GLU A 1 106 ? -11.703 4.922 0.266 1 89.56 106 GLU A C 1
ATOM 841 O O . GLU A 1 106 ? -12.406 4.328 1.088 1 89.56 106 GLU A O 1
ATOM 846 N N . SER A 1 107 ? -10.438 4.703 0.149 1 90.81 107 SER A N 1
ATOM 847 C CA . SER A 1 107 ? -9.648 3.979 1.144 1 90.81 107 SER A CA 1
ATOM 848 C C . SER A 1 107 ? -8.391 4.75 1.521 1 90.81 107 SER A C 1
ATOM 850 O O . SER A 1 107 ? -7.934 5.613 0.768 1 90.81 107 SER A O 1
ATOM 852 N N . SER A 1 108 ? -7.938 4.504 2.738 1 94.19 108 SER A N 1
ATOM 853 C CA . SER A 1 108 ? -6.746 5.191 3.23 1 94.19 108 SER A CA 1
ATOM 854 C C . SER A 1 108 ? -6.094 4.418 4.367 1 94.19 108 SER A C 1
ATOM 856 O O . SER A 1 108 ? -6.648 3.43 4.855 1 94.19 108 SER A O 1
ATOM 858 N N . GLY A 1 109 ? -4.867 4.828 4.723 1 94.88 109 GLY A N 1
ATOM 859 C CA . GLY A 1 109 ? -4.137 4.176 5.797 1 94.88 109 GLY A CA 1
ATOM 860 C C . GLY A 1 109 ? -2.672 4.566 5.844 1 94.88 109 GLY A C 1
ATOM 861 O O . GLY A 1 109 ? -2.277 5.59 5.285 1 94.88 109 GLY A O 1
ATOM 862 N N . VAL A 1 110 ? -1.923 3.742 6.613 1 96.62 110 VAL A N 1
ATOM 863 C CA . VAL A 1 110 ? -0.478 3.924 6.699 1 96.62 110 VAL A CA 1
ATOM 864 C C . VAL A 1 110 ? 0.222 2.572 6.574 1 96.62 110 VAL A C 1
ATOM 866 O O . VAL A 1 110 ? -0.245 1.572 7.125 1 96.62 110 VAL A O 1
ATOM 869 N N . VAL A 1 111 ? 1.275 2.543 5.754 1 96 111 VAL A N 1
ATOM 870 C CA . VAL A 1 111 ? 2.205 1.421 5.672 1 96 111 VAL A CA 1
ATOM 871 C C . VAL A 1 111 ? 3.547 1.817 6.285 1 96 111 VAL A C 1
ATOM 873 O O . VAL A 1 111 ? 4.062 2.906 6.02 1 96 111 VAL A O 1
ATOM 876 N N . VAL A 1 112 ? 4.102 0.92 7.148 1 96.88 112 VAL A N 1
ATOM 877 C CA . VAL A 1 112 ? 5.375 1.193 7.809 1 96.88 112 VAL A CA 1
ATOM 878 C C . VAL A 1 112 ? 6.441 0.224 7.297 1 96.88 112 VAL A C 1
ATOM 880 O O . VAL A 1 112 ? 6.234 -0.992 7.305 1 96.88 112 VAL A O 1
ATOM 883 N N . GLU A 1 113 ? 7.52 0.81 6.836 1 96.81 113 GLU A N 1
ATOM 884 C CA . GLU A 1 113 ? 8.656 0.012 6.387 1 96.81 113 GLU A CA 1
ATOM 885 C C . GLU A 1 113 ? 9.906 0.312 7.211 1 96.81 113 GLU A C 1
ATOM 887 O O . GLU A 1 113 ? 10.141 1.461 7.59 1 96.81 113 GLU A O 1
ATOM 892 N N . ARG A 1 114 ? 10.609 -0.684 7.539 1 96.5 114 ARG A N 1
ATOM 893 C CA . ARG A 1 114 ? 11.953 -0.553 8.102 1 96.5 114 ARG A CA 1
ATOM 894 C C . ARG A 1 114 ? 13.008 -1.004 7.105 1 96.5 114 ARG A C 1
ATOM 896 O O . ARG A 1 114 ? 13.078 -2.184 6.758 1 96.5 114 ARG A O 1
ATOM 903 N N . ARG A 1 115 ? 13.852 -0.07 6.625 1 94.44 115 ARG A N 1
ATOM 904 C CA . ARG A 1 115 ? 14.906 -0.382 5.668 1 94.44 115 ARG A CA 1
ATOM 905 C C . ARG A 1 115 ? 14.336 -1.095 4.441 1 94.44 115 ARG A C 1
ATOM 907 O O . ARG A 1 115 ? 14.883 -2.111 4.004 1 94.44 115 ARG A O 1
ATOM 914 N N . GLY A 1 116 ? 13.164 -0.648 4.066 1 91.62 116 GLY A N 1
ATOM 915 C CA . GLY A 1 116 ? 12.594 -1.119 2.814 1 91.62 116 GLY A CA 1
ATOM 916 C C . GLY A 1 116 ? 11.672 -2.314 2.99 1 91.62 116 GLY A C 1
ATOM 917 O O . GLY A 1 116 ? 10.984 -2.721 2.051 1 91.62 116 GLY A O 1
ATOM 918 N N . LYS A 1 117 ? 11.633 -2.857 4.184 1 92.88 117 LYS A N 1
ATOM 919 C CA . LYS A 1 117 ? 10.773 -3.998 4.473 1 92.88 117 LYS A CA 1
ATOM 920 C C . LYS A 1 117 ? 9.508 -3.561 5.211 1 92.88 117 LYS A C 1
ATOM 922 O O . LYS A 1 117 ? 9.586 -2.846 6.211 1 92.88 117 LYS A O 1
ATOM 927 N N . GLU A 1 118 ? 8.383 -4.012 4.688 1 94.25 118 GLU A N 1
ATOM 928 C CA . GLU A 1 118 ? 7.137 -3.688 5.379 1 94.25 118 GLU A CA 1
ATOM 929 C C . GLU A 1 118 ? 7.027 -4.434 6.703 1 94.25 118 GLU A C 1
ATOM 931 O O . GLU A 1 118 ? 7.188 -5.656 6.75 1 94.25 118 GLU A O 1
ATOM 936 N N . VAL A 1 119 ? 6.719 -3.672 7.816 1 93.62 119 VAL A N 1
ATOM 937 C CA . VAL A 1 119 ? 6.672 -4.293 9.141 1 93.62 119 VAL A CA 1
ATOM 938 C C . VAL A 1 119 ? 5.281 -4.105 9.742 1 93.62 119 VAL A C 1
ATOM 940 O O . VAL A 1 119 ? 4.926 -4.777 10.719 1 93.62 119 VAL A O 1
ATOM 943 N N . ALA A 1 120 ? 4.539 -3.195 9.18 1 92.12 120 ALA A N 1
ATOM 944 C CA . ALA A 1 120 ? 3.186 -2.98 9.688 1 92.12 120 ALA A CA 1
ATOM 945 C C . ALA A 1 120 ? 2.328 -2.24 8.664 1 92.12 120 ALA A C 1
ATOM 947 O O . ALA A 1 120 ? 2.855 -1.56 7.777 1 92.12 120 ALA A O 1
ATOM 948 N N . ARG A 1 121 ? 1.071 -2.344 8.719 1 92.5 121 ARG A N 1
ATOM 949 C CA . ARG A 1 121 ? 0.089 -1.563 7.977 1 92.5 121 ARG A CA 1
ATOM 950 C C . ARG A 1 121 ? -1.195 -1.388 8.781 1 92.5 121 ARG A C 1
ATOM 952 O O . ARG A 1 121 ? -1.616 -2.299 9.492 1 92.5 121 ARG A O 1
ATOM 959 N N . VAL A 1 122 ? -1.764 -0.253 8.703 1 91.62 122 VAL A N 1
ATOM 960 C CA . VAL A 1 122 ? -3.012 0.072 9.391 1 91.62 122 VAL A CA 1
ATOM 961 C C . VAL A 1 122 ? -3.953 0.792 8.422 1 91.62 122 VAL A C 1
ATOM 963 O O . VAL A 1 122 ? -3.58 1.798 7.816 1 91.62 122 VAL A O 1
ATOM 966 N N . GLY A 1 123 ? -5.145 0.226 8.211 1 91.56 123 GLY A N 1
ATOM 967 C CA . GLY A 1 123 ? -6.152 0.88 7.391 1 91.56 123 GLY A CA 1
ATOM 968 C C . GLY A 1 123 ? -7.051 1.809 8.18 1 91.56 123 GLY A C 1
ATOM 969 O O . GLY A 1 123 ? -7.152 1.693 9.406 1 91.56 123 GLY A O 1
ATOM 970 N N . CYS A 1 124 ? -7.621 2.688 7.477 1 94.25 124 CYS A N 1
ATOM 971 C CA . CYS A 1 124 ? -8.656 3.533 8.062 1 94.25 124 CYS A CA 1
ATOM 972 C C . CYS A 1 124 ? -10.031 2.885 7.934 1 94.25 124 CYS A C 1
ATOM 974 O O . CYS A 1 124 ? -10.336 2.27 6.914 1 94.25 124 CYS A O 1
ATOM 976 N N . THR A 1 125 ? -10.844 3.109 8.969 1 91.06 125 THR A N 1
ATOM 977 C CA . THR A 1 125 ? -12.258 2.76 8.883 1 91.06 125 THR A CA 1
ATOM 978 C C . THR A 1 125 ? -12.938 3.543 7.762 1 91.06 125 THR A C 1
ATOM 980 O O . THR A 1 125 ? -12.75 4.754 7.641 1 91.06 125 THR A O 1
ATOM 983 N N . PRO A 1 126 ? -13.664 2.738 6.914 1 87.06 126 PRO A N 1
ATOM 984 C CA . PRO A 1 126 ? -14.312 3.418 5.789 1 87.06 126 PRO A CA 1
ATOM 985 C C . PRO A 1 126 ? -15.117 4.641 6.223 1 87.06 126 PRO A C 1
ATOM 987 O O . PRO A 1 126 ? -15.781 4.609 7.258 1 87.06 126 PRO A O 1
ATOM 990 N N . LYS A 1 127 ? -15.016 5.707 5.473 1 90.31 127 LYS A N 1
ATOM 991 C CA . LYS A 1 127 ? -15.812 6.93 5.582 1 90.31 127 LYS A CA 1
ATOM 992 C C . LYS A 1 127 ? -15.383 7.762 6.785 1 90.31 127 LYS A C 1
ATOM 994 O O . LYS A 1 127 ? -16.109 8.648 7.227 1 90.31 127 LYS A O 1
ATOM 999 N N . THR A 1 128 ? -14.25 7.473 7.312 1 93.81 128 THR A N 1
ATOM 1000 C CA . THR A 1 128 ? -13.797 8.266 8.453 1 93.81 128 THR A CA 1
ATOM 1001 C C . THR A 1 128 ? -12.734 9.266 8.023 1 93.81 128 THR A C 1
ATOM 1003 O O . THR A 1 128 ? -12.414 10.195 8.773 1 93.81 128 THR A O 1
ATOM 1006 N N . ALA A 1 129 ? -12.234 9.07 6.902 1 94.62 129 ALA A N 1
ATOM 1007 C CA . ALA A 1 129 ? -11.188 9.969 6.43 1 94.62 129 ALA A CA 1
ATOM 1008 C C . ALA A 1 129 ? -11.719 11.391 6.258 1 94.62 129 ALA A C 1
ATOM 1010 O O . ALA A 1 129 ? -12.836 11.586 5.77 1 94.62 129 ALA A O 1
ATOM 1011 N N . GLN A 1 130 ? -10.867 12.359 6.746 1 92.56 130 GLN A N 1
ATOM 1012 C CA . GLN A 1 130 ? -11.18 13.781 6.637 1 92.56 130 GLN A CA 1
ATOM 1013 C C . GLN A 1 130 ? -10.016 14.555 6.031 1 92.56 130 GLN A C 1
ATOM 1015 O O . GLN A 1 130 ? -8.867 14.125 6.117 1 92.56 130 GLN A O 1
ATOM 1020 N N . ALA A 1 131 ? -10.398 15.719 5.406 1 87.19 131 ALA A N 1
ATOM 1021 C CA . ALA A 1 131 ? -9.453 16.625 4.766 1 87.19 131 ALA A CA 1
ATOM 1022 C C . ALA A 1 131 ? -8.625 15.906 3.705 1 87.19 131 ALA A C 1
ATOM 1024 O O . ALA A 1 131 ? -7.504 16.312 3.398 1 87.19 131 ALA A O 1
ATOM 1025 N N . ASN A 1 132 ? -8.875 14.789 3.158 1 83.38 132 ASN A N 1
ATOM 1026 C CA . ASN A 1 132 ? -8.289 13.898 2.162 1 83.38 132 ASN A CA 1
ATOM 1027 C C . ASN A 1 132 ? -7.156 14.578 1.396 1 83.38 132 ASN A C 1
ATOM 1029 O O . ASN A 1 132 ? -7.23 14.727 0.175 1 83.38 132 ASN A O 1
ATOM 1033 N N . PHE A 1 133 ? -6.105 14.82 2.033 1 89.12 133 PHE A N 1
ATOM 1034 C CA . PHE A 1 133 ? -4.859 15.453 1.615 1 89.12 133 PHE A CA 1
ATOM 1035 C C . PHE A 1 133 ? -5.113 16.859 1.091 1 89.12 133 PHE A C 1
ATOM 1037 O O . PHE A 1 133 ? -4.672 17.219 -0.005 1 89.12 133 PHE A O 1
ATOM 1044 N N . ASN A 1 134 ? -5.82 17.562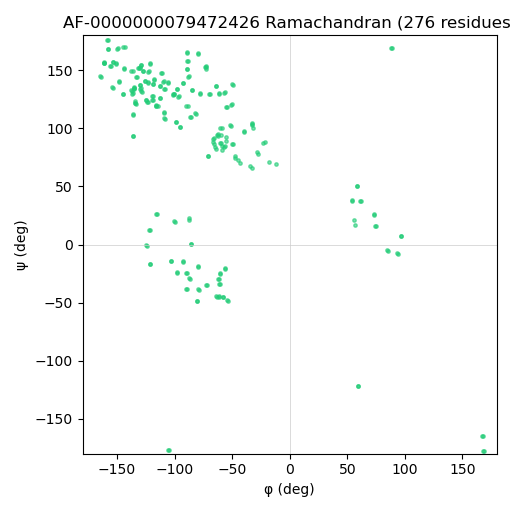 1.882 1 87.69 134 ASN A N 1
ATOM 1045 C CA . ASN A 1 134 ? -6.168 18.938 1.583 1 87.69 134 ASN A CA 1
ATOM 1046 C C . ASN A 1 134 ? -4.953 19.859 1.696 1 87.69 134 ASN A C 1
ATOM 1048 O O . ASN A 1 134 ? -4.801 20.578 2.689 1 87.69 134 ASN A O 1
ATOM 1052 N N . ASP A 1 135 ? -4.168 19.797 0.764 1 91.44 135 ASP A N 1
ATOM 1053 C CA . ASP A 1 135 ? -2.912 20.547 0.694 1 91.44 135 ASP A CA 1
ATOM 1054 C C . ASP A 1 135 ? -2.492 20.781 -0.755 1 91.44 135 ASP A C 1
ATOM 1056 O O . ASP A 1 135 ? -2.537 19.859 -1.577 1 91.44 135 ASP A O 1
ATOM 1060 N N . ALA A 1 136 ? -2.109 21.953 -1.017 1 87.75 136 ALA A N 1
ATOM 1061 C CA . ALA A 1 136 ? -1.812 22.328 -2.396 1 87.75 136 ALA A CA 1
ATOM 1062 C C . ALA A 1 136 ? -0.675 21.484 -2.963 1 87.75 136 ALA A C 1
ATOM 1064 O O . ALA A 1 136 ? -0.63 21.219 -4.168 1 87.75 136 ALA A O 1
ATOM 1065 N N . ASP A 1 137 ? 0.203 21.062 -2.117 1 90.12 137 ASP A N 1
ATOM 1066 C CA . ASP A 1 137 ? 1.407 20.375 -2.586 1 90.12 137 ASP A CA 1
ATOM 1067 C C . ASP A 1 137 ? 1.182 18.875 -2.695 1 90.12 137 ASP A C 1
ATOM 1069 O O . ASP A 1 137 ? 1.806 18.203 -3.521 1 90.12 137 ASP A O 1
ATOM 1073 N N . PHE A 1 138 ? 0.22 18.312 -1.944 1 91.69 138 PHE A N 1
ATOM 1074 C CA . PHE A 1 138 ? 0.197 16.859 -1.809 1 91.69 138 PHE A CA 1
ATOM 1075 C C . PHE A 1 138 ? -1.155 16.297 -2.232 1 91.69 138 PHE A C 1
ATOM 1077 O O . PHE A 1 138 ? -1.331 15.078 -2.305 1 91.69 138 PHE A O 1
ATOM 1084 N N . SER A 1 139 ? -2.039 17.172 -2.623 1 87.44 139 SER A N 1
ATOM 1085 C CA . SER A 1 139 ? -3.35 16.703 -3.07 1 87.44 139 SER A CA 1
ATOM 1086 C C . SER A 1 139 ? -3.262 16.031 -4.438 1 87.44 139 SER A C 1
ATOM 1088 O O . SER A 1 139 ? -2.357 16.328 -5.223 1 87.44 139 SER A O 1
ATOM 1090 N N . TRP A 1 140 ? -4.191 15.141 -4.605 1 79.88 140 TRP A N 1
ATOM 1091 C CA . TRP A 1 140 ? -4.324 14.578 -5.945 1 79.88 140 TRP A CA 1
ATOM 1092 C C . TRP A 1 140 ? -5.34 15.367 -6.766 1 79.88 140 TRP A C 1
ATOM 1094 O O . TRP A 1 140 ? -6.188 16.062 -6.207 1 79.88 140 TRP A O 1
ATOM 1104 N N . MET B 1 1 ? 1.915 -81.438 -9.156 1 45.94 1 MET B N 1
ATOM 1105 C CA . MET B 1 1 ? 1.377 -80.125 -9.602 1 45.94 1 MET B CA 1
ATOM 1106 C C . MET B 1 1 ? 2.166 -78.938 -9.008 1 45.94 1 MET B C 1
ATOM 1108 O O . MET B 1 1 ? 2.25 -78.812 -7.789 1 45.94 1 MET B O 1
ATOM 1112 N N . LYS B 1 2 ? 3.334 -78.625 -9.734 1 57.38 2 LYS B N 1
ATOM 1113 C CA . LYS B 1 2 ? 4.211 -77.5 -9.406 1 57.38 2 LYS B CA 1
ATOM 1114 C C . LYS B 1 2 ? 3.434 -76.188 -9.367 1 57.38 2 LYS B C 1
A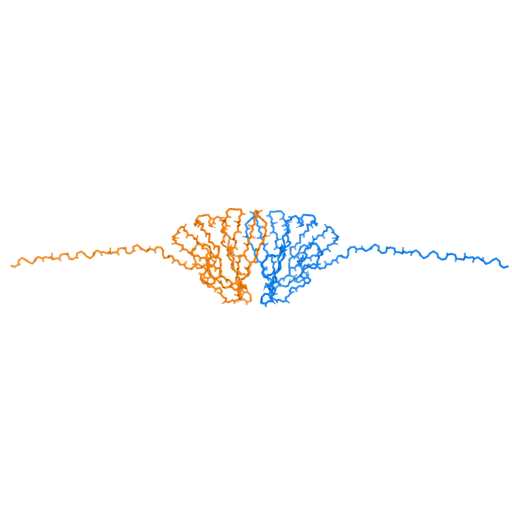TOM 1116 O O . LYS B 1 2 ? 2.838 -75.75 -10.367 1 57.38 2 LYS B O 1
ATOM 1121 N N . ARG B 1 3 ? 2.84 -75.75 -8.242 1 56.72 3 ARG B N 1
ATOM 1122 C CA . ARG B 1 3 ? 2.182 -74.5 -8.031 1 56.72 3 ARG B CA 1
ATOM 1123 C C . ARG B 1 3 ? 3.15 -73.312 -8.266 1 56.72 3 ARG B C 1
ATOM 1125 O O . ARG B 1 3 ? 4.211 -73.25 -7.637 1 56.72 3 ARG B O 1
ATOM 1132 N N . THR B 1 4 ? 3.277 -72.812 -9.539 1 55.5 4 THR B N 1
ATOM 1133 C CA . THR B 1 4 ? 4.008 -71.625 -9.852 1 55.5 4 THR B CA 1
ATOM 1134 C C . THR B 1 4 ? 3.428 -70.438 -9.094 1 55.5 4 THR B C 1
ATOM 1136 O O . THR B 1 4 ? 2.232 -70.125 -9.195 1 55.5 4 THR B O 1
ATOM 1139 N N . LEU B 1 5 ? 4.027 -70 -7.961 1 53.94 5 LEU B N 1
ATOM 1140 C CA . LEU B 1 5 ? 3.738 -68.75 -7.207 1 53.94 5 LEU B CA 1
ATOM 1141 C C . LEU B 1 5 ? 3.928 -67.5 -8.078 1 53.94 5 LEU B C 1
ATOM 1143 O O . LEU B 1 5 ? 5.027 -67.25 -8.57 1 53.94 5 LEU B O 1
ATOM 1147 N N . ILE B 1 6 ? 2.898 -67.188 -8.883 1 55.31 6 ILE B N 1
ATOM 1148 C CA . ILE B 1 6 ? 2.949 -65.938 -9.641 1 55.31 6 ILE B CA 1
ATOM 1149 C C . ILE B 1 6 ? 3.068 -64.75 -8.68 1 55.31 6 ILE B C 1
ATOM 1151 O O . ILE B 1 6 ? 2.199 -64.562 -7.828 1 55.31 6 ILE B O 1
ATOM 1155 N N . LEU B 1 7 ? 4.289 -64.25 -8.383 1 54.72 7 LEU B N 1
ATOM 1156 C CA . LEU B 1 7 ? 4.512 -63 -7.637 1 54.72 7 LEU B CA 1
ATOM 1157 C C . LEU B 1 7 ? 4.023 -61.781 -8.422 1 54.72 7 LEU B C 1
ATOM 1159 O O . LEU B 1 7 ? 4.52 -61.531 -9.523 1 54.72 7 LEU B O 1
ATOM 1163 N N . ILE B 1 8 ? 2.768 -61.406 -8.32 1 55.41 8 ILE B N 1
ATOM 1164 C CA . ILE B 1 8 ? 2.271 -60.156 -8.891 1 55.41 8 ILE B CA 1
ATOM 1165 C C . ILE B 1 8 ? 2.975 -58.969 -8.234 1 55.41 8 ILE B C 1
ATOM 1167 O O . ILE B 1 8 ? 2.877 -58.781 -7.02 1 55.41 8 ILE B O 1
ATOM 1171 N N . PHE B 1 9 ? 4.125 -58.438 -8.844 1 53.88 9 PHE B N 1
ATOM 1172 C CA . PHE B 1 9 ? 4.762 -57.219 -8.406 1 53.88 9 PHE B CA 1
ATOM 1173 C C . PHE B 1 9 ? 3.855 -56 -8.664 1 53.88 9 PHE B C 1
ATOM 1175 O O . PHE B 1 9 ? 3.535 -55.688 -9.812 1 53.88 9 PHE B O 1
ATOM 1182 N N . SER B 1 10 ? 3.016 -55.562 -7.777 1 55.06 10 SER B N 1
ATOM 1183 C CA . SER B 1 10 ? 2.262 -54.312 -7.848 1 55.06 10 SER B CA 1
ATOM 1184 C C . SER B 1 10 ? 3.191 -53.094 -7.812 1 55.06 10 SER B C 1
ATOM 1186 O O . SER B 1 10 ? 3.893 -52.875 -6.824 1 55.06 10 SER B O 1
ATOM 1188 N N . GLY B 1 11 ? 3.76 -52.688 -9.008 1 49.22 11 GLY B N 1
ATOM 1189 C CA . GLY B 1 11 ? 4.527 -51.469 -9.039 1 49.22 11 GLY B CA 1
ATOM 1190 C C . GLY B 1 11 ? 3.779 -50.281 -8.445 1 49.22 11 GLY B C 1
ATOM 1191 O O . GLY B 1 11 ? 2.641 -50 -8.828 1 49.22 11 GLY B O 1
ATOM 1192 N N . MET B 1 12 ? 4.102 -49.906 -7.27 1 50.69 12 MET B N 1
ATOM 1193 C CA . MET B 1 12 ? 3.617 -48.656 -6.68 1 50.69 12 MET B CA 1
ATOM 1194 C C . MET B 1 12 ? 3.979 -47.469 -7.559 1 50.69 12 MET B C 1
ATOM 1196 O O . MET B 1 12 ? 5.152 -47.219 -7.848 1 50.69 12 MET B O 1
ATOM 1200 N N . ILE B 1 13 ? 3.127 -47.219 -8.547 1 46.56 13 ILE B N 1
ATOM 1201 C CA . ILE B 1 13 ? 3.328 -45.938 -9.242 1 46.56 13 ILE B CA 1
ATOM 1202 C C . ILE B 1 13 ? 3.459 -44.812 -8.227 1 46.56 13 ILE B C 1
ATOM 1204 O O . ILE B 1 13 ? 2.52 -44.531 -7.477 1 46.56 13 ILE B O 1
ATOM 1208 N N . CYS B 1 14 ? 4.629 -44.531 -7.711 1 41.84 14 CYS B N 1
ATOM 1209 C CA . CYS B 1 14 ? 4.887 -43.312 -6.984 1 41.84 14 CYS B CA 1
ATOM 1210 C C . CYS B 1 14 ? 4.359 -42.094 -7.758 1 41.84 14 CYS B C 1
ATOM 1212 O O . CYS B 1 14 ? 4.832 -41.812 -8.859 1 41.84 14 CYS B O 1
ATOM 1214 N N . THR B 1 15 ? 3.078 -41.844 -7.762 1 41.56 15 THR B N 1
ATOM 1215 C CA . THR B 1 15 ? 2.641 -40.562 -8.25 1 41.56 15 THR B CA 1
ATOM 1216 C C . THR B 1 15 ? 3.51 -39.438 -7.672 1 41.56 15 THR B C 1
ATOM 1218 O O . THR B 1 15 ? 3.572 -39.25 -6.453 1 41.56 15 THR B O 1
ATOM 1221 N N . ALA B 1 16 ? 4.711 -39.344 -8.133 1 43.25 16 ALA B N 1
ATOM 1222 C CA . ALA B 1 16 ? 5.336 -38.062 -7.77 1 43.25 16 ALA B CA 1
ATOM 1223 C C . ALA B 1 16 ? 4.305 -36.969 -7.719 1 43.25 16 ALA B C 1
ATOM 1225 O O . ALA B 1 16 ? 3.449 -36.844 -8.602 1 43.25 16 ALA B O 1
ATOM 1226 N N . GLY B 1 17 ? 3.896 -36.594 -6.574 1 39.25 17 GLY B N 1
ATOM 1227 C CA . GLY B 1 17 ? 3.104 -35.406 -6.43 1 39.25 17 GLY B CA 1
ATOM 1228 C C . GLY B 1 17 ? 3.488 -34.312 -7.414 1 39.25 17 GLY B C 1
ATOM 1229 O O . GLY B 1 17 ? 4.586 -33.75 -7.336 1 39.25 17 GLY B O 1
ATOM 1230 N N . ILE B 1 18 ? 3.303 -34.375 -8.734 1 41.91 18 ILE B N 1
ATOM 1231 C CA . ILE B 1 18 ? 3.348 -33.156 -9.531 1 41.91 18 ILE B CA 1
ATOM 1232 C C . ILE B 1 18 ? 3.043 -31.953 -8.648 1 41.91 18 ILE B C 1
ATOM 1234 O O . ILE B 1 18 ? 2.09 -31.969 -7.867 1 41.91 18 ILE B O 1
ATOM 1238 N N . ALA B 1 19 ? 4.004 -31.391 -8.023 1 47.09 19 ALA B N 1
ATOM 1239 C CA . ALA B 1 19 ? 3.82 -30.109 -7.348 1 47.09 19 ALA B CA 1
ATOM 1240 C C . ALA B 1 19 ? 2.717 -29.297 -8.008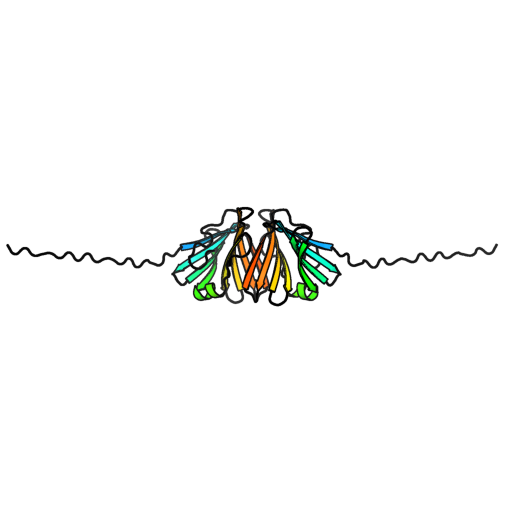 1 47.09 19 ALA B C 1
ATOM 1242 O O . ALA B 1 19 ? 2.793 -28.984 -9.195 1 47.09 19 ALA B O 1
ATOM 1243 N N . GLN B 1 20 ? 1.396 -29.516 -7.824 1 51.22 20 GLN B N 1
ATOM 1244 C CA . GLN B 1 20 ? 0.154 -28.969 -8.367 1 51.22 20 GLN B CA 1
ATOM 1245 C C . GLN B 1 20 ? 0.251 -27.469 -8.555 1 51.22 20 GLN B C 1
ATOM 1247 O O . GLN B 1 20 ? 0.56 -26.734 -7.617 1 51.22 20 GLN B O 1
ATOM 1252 N N . ALA B 1 21 ? 0.578 -26.984 -9.859 1 62.19 21 ALA B N 1
ATOM 1253 C CA . ALA B 1 21 ? 0.205 -25.688 -10.391 1 62.19 21 ALA B CA 1
ATOM 1254 C C . ALA B 1 21 ? -1.142 -25.234 -9.836 1 62.19 21 ALA B C 1
ATOM 1256 O O . ALA B 1 21 ? -2.086 -26.016 -9.758 1 62.19 21 ALA B O 1
ATOM 1257 N N . GLY B 1 22 ? -1.134 -24.266 -8.859 1 87.19 22 GLY B N 1
ATOM 1258 C CA . GLY B 1 22 ? -2.424 -23.828 -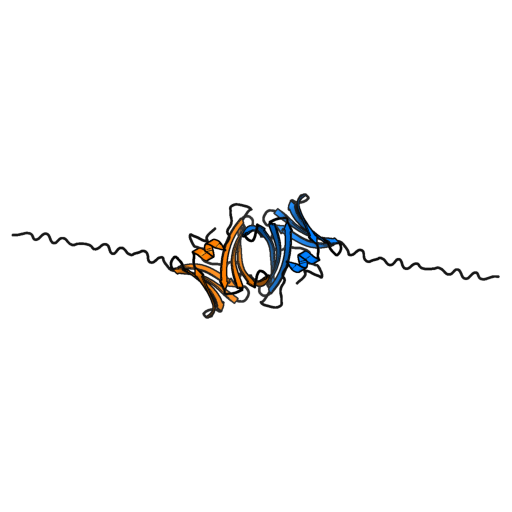8.352 1 87.19 22 GLY B CA 1
ATOM 1259 C C . GLY B 1 22 ? -2.531 -22.328 -8.203 1 87.19 22 GLY B C 1
ATOM 1260 O O . GLY B 1 22 ? -1.521 -21.609 -8.219 1 87.19 22 GLY B O 1
ATOM 1261 N N . SER B 1 23 ? -3.754 -21.859 -8.375 1 94.19 23 SER B N 1
ATOM 1262 C CA . SER B 1 23 ? -4.086 -20.469 -8.164 1 94.19 23 SER B CA 1
ATOM 1263 C C . SER B 1 23 ? -3.678 -20 -6.77 1 94.19 23 SER B C 1
ATOM 1265 O O . SER B 1 23 ? -4.059 -20.609 -5.77 1 94.19 23 SER B O 1
ATOM 1267 N N . VAL B 1 24 ? -2.826 -19.062 -6.715 1 96.94 24 VAL B N 1
ATOM 1268 C CA . VAL B 1 24 ? -2.348 -18.484 -5.465 1 96.94 24 VAL B CA 1
ATOM 1269 C C . VAL B 1 24 ? -3.24 -17.312 -5.059 1 96.94 24 VAL B C 1
ATOM 1271 O O . VAL B 1 24 ? -3.559 -17.156 -3.879 1 96.94 24 VAL B O 1
ATOM 1274 N N . PHE B 1 25 ? -3.646 -16.578 -6.043 1 97.31 25 PHE B N 1
ATOM 1275 C CA . PHE B 1 25 ? -4.469 -15.391 -5.805 1 97.31 25 PHE B CA 1
ATOM 1276 C C . PHE B 1 25 ? -5.121 -14.922 -7.098 1 97.31 25 PHE B C 1
ATOM 1278 O O . PHE B 1 25 ? -4.496 -14.945 -8.164 1 97.31 25 PHE B O 1
ATOM 1285 N N . SER B 1 26 ? -6.309 -14.43 -6.988 1 96.94 26 SER B N 1
ATOM 1286 C CA . SER B 1 26 ? -6.957 -13.75 -8.102 1 96.94 26 SER B CA 1
ATOM 1287 C C . SER B 1 26 ? -8.031 -12.781 -7.609 1 96.94 26 SER B C 1
ATOM 1289 O O . SER B 1 26 ? -8.602 -12.977 -6.535 1 96.94 26 SER B O 1
ATOM 1291 N N . CYS B 1 27 ? -8.273 -11.773 -8.422 1 97 27 CYS B N 1
ATOM 1292 C CA . CYS B 1 27 ? -9.391 -10.875 -8.148 1 97 27 CYS B CA 1
ATOM 1293 C C . CYS B 1 27 ? -9.781 -10.094 -9.398 1 97 27 CYS B C 1
ATOM 1295 O O . CYS B 1 27 ? -9 -9.992 -10.344 1 97 27 CYS B O 1
ATOM 1297 N N . LYS B 1 28 ? -11.039 -9.664 -9.375 1 95.69 28 LYS B N 1
ATOM 1298 C CA . LYS B 1 28 ? -11.477 -8.641 -10.328 1 95.69 28 LYS B CA 1
ATOM 1299 C C . LYS B 1 28 ? -11.156 -7.242 -9.812 1 95.69 28 LYS B C 1
ATOM 1301 O O . LYS B 1 28 ? -11.352 -6.941 -8.641 1 95.69 28 LYS B O 1
ATOM 1306 N N . THR B 1 29 ? -10.586 -6.457 -10.734 1 93.75 29 THR B N 1
ATOM 1307 C CA . THR B 1 29 ? -10.195 -5.117 -10.312 1 93.75 29 THR B CA 1
ATOM 1308 C C . THR B 1 29 ? -11.344 -4.133 -10.523 1 93.75 29 THR B C 1
ATOM 1310 O O . THR B 1 29 ? -12.32 -4.445 -11.203 1 93.75 29 THR B O 1
ATOM 1313 N N . ASP B 1 30 ? -11.211 -3.033 -9.922 1 86.69 30 ASP B N 1
ATOM 1314 C CA . ASP B 1 30 ? -12.227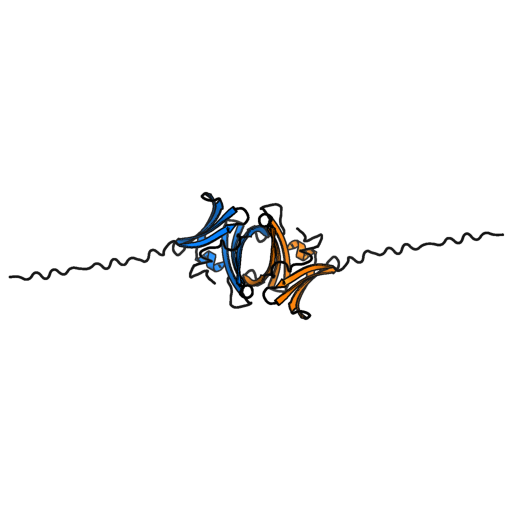 -1.99 -9.961 1 86.69 30 ASP B CA 1
ATOM 1315 C C . ASP B 1 30 ? -12.469 -1.513 -11.391 1 86.69 30 ASP B C 1
ATOM 1317 O O . ASP B 1 30 ? -13.562 -1.058 -11.727 1 86.69 30 ASP B O 1
ATOM 1321 N N . ASN B 1 31 ? -11.469 -1.677 -12.273 1 86.75 31 ASN B N 1
ATOM 1322 C CA . ASN B 1 31 ? -11.609 -1.253 -13.656 1 86.75 31 ASN B CA 1
ATOM 1323 C C . ASN B 1 31 ? -11.93 -2.432 -14.578 1 86.75 31 ASN B C 1
ATOM 1325 O O . ASN B 1 31 ? -11.586 -2.416 -15.758 1 86.75 31 ASN B O 1
ATOM 1329 N N . ASN B 1 32 ? -12.422 -3.502 -14.008 1 89.88 32 ASN B N 1
ATOM 1330 C CA . ASN B 1 32 ? -12.953 -4.645 -14.742 1 89.88 32 ASN B CA 1
ATOM 1331 C C . ASN B 1 32 ? -11.844 -5.465 -15.391 1 89.88 32 ASN B C 1
ATOM 1333 O O . ASN B 1 32 ? -12.016 -5.992 -16.484 1 89.88 32 ASN B O 1
ATOM 1337 N N . LYS B 1 33 ? -10.719 -5.391 -14.828 1 94.56 33 LYS B N 1
ATOM 1338 C CA . LYS B 1 33 ? -9.617 -6.285 -15.188 1 94.56 33 LYS B CA 1
ATOM 1339 C C . LYS B 1 33 ? -9.398 -7.336 -14.102 1 94.56 33 LYS B C 1
ATOM 1341 O O . LYS B 1 33 ? -10.18 -7.43 -13.148 1 94.56 33 LYS B O 1
ATOM 1346 N N . TYR B 1 34 ? -8.336 -8.156 -14.352 1 97.19 34 TYR B N 1
ATOM 1347 C CA . TYR B 1 34 ? -8.055 -9.227 -13.398 1 97.19 34 TYR B CA 1
ATOM 1348 C C . TYR B 1 34 ? -6.586 -9.227 -12.992 1 97.19 34 TYR B C 1
ATOM 1350 O O . TYR B 1 34 ? -5.707 -9.023 -13.836 1 97.19 34 TYR B O 1
ATOM 1358 N N . ILE B 1 35 ? -6.367 -9.406 -11.75 1 97.81 35 ILE B N 1
ATOM 1359 C CA . ILE B 1 35 ? -5.066 -9.773 -11.195 1 97.81 35 ILE B CA 1
ATOM 1360 C C . ILE B 1 35 ? -5.031 -11.266 -10.898 1 97.81 35 ILE B C 1
ATOM 1362 O O . ILE B 1 35 ? -5.949 -11.805 -10.281 1 97.81 35 ILE B O 1
ATOM 1366 N N . GLU B 1 36 ? -3.967 -11.93 -11.383 1 97.56 36 GLU B N 1
ATOM 1367 C CA . GLU B 1 36 ? -3.801 -13.344 -11.078 1 97.56 36 GLU B CA 1
ATOM 1368 C C . GLU B 1 36 ? -2.359 -13.664 -10.688 1 97.56 36 GLU B C 1
ATOM 1370 O O . GLU B 1 36 ? -1.419 -13.141 -11.289 1 97.56 36 GLU B O 1
ATOM 1375 N N . VAL B 1 37 ? -2.227 -14.43 -9.648 1 98.12 37 VAL B N 1
ATOM 1376 C CA . VAL B 1 37 ? -0.951 -15.047 -9.289 1 98.12 37 VAL B CA 1
ATOM 1377 C C . VAL B 1 37 ? -1.088 -16.562 -9.305 1 98.12 37 VAL B C 1
ATOM 1379 O O . VAL B 1 37 ? -1.953 -17.125 -8.625 1 98.12 37 VAL B O 1
ATOM 1382 N N . GLU B 1 38 ? -0.205 -17.172 -10.102 1 97 38 GLU B N 1
ATOM 1383 C CA . GLU B 1 38 ? -0.228 -18.625 -10.25 1 97 38 GLU B CA 1
ATOM 1384 C C . GLU B 1 38 ? 1.122 -19.234 -9.883 1 97 38 GLU B C 1
ATOM 1386 O O . GLU B 1 38 ? 2.172 -18.672 -10.211 1 97 38 GLU B O 1
ATOM 1391 N N . LYS B 1 39 ? 0.992 -20.328 -9.211 1 97 39 LYS B N 1
ATOM 1392 C CA . LYS B 1 39 ? 2.158 -21.188 -9.055 1 97 39 LYS B CA 1
ATOM 1393 C C . LYS B 1 39 ? 2.291 -22.141 -10.242 1 97 39 LYS B C 1
ATOM 1395 O O . LYS B 1 39 ? 1.512 -23.094 -10.375 1 97 39 LYS B O 1
ATOM 1400 N N . ILE B 1 40 ? 3.359 -21.859 -11.078 1 96.69 40 ILE B N 1
ATOM 1401 C CA . ILE B 1 40 ? 3.553 -22.625 -12.312 1 96.69 40 ILE B CA 1
ATOM 1402 C C . ILE B 1 40 ? 4.195 -23.969 -11.992 1 96.69 40 ILE B C 1
ATOM 1404 O O . ILE B 1 40 ? 3.838 -24.984 -12.578 1 96.69 40 ILE B O 1
ATOM 1408 N N . ASN B 1 41 ? 5.07 -23.984 -11.117 1 95.38 41 ASN B N 1
ATOM 1409 C CA . ASN B 1 41 ? 5.727 -25.141 -10.508 1 95.38 41 ASN B CA 1
ATOM 1410 C C . ASN B 1 41 ? 6.324 -24.797 -9.148 1 95.38 41 ASN B C 1
ATOM 1412 O O . ASN B 1 41 ? 6.191 -23.656 -8.68 1 95.38 41 ASN B O 1
ATOM 1416 N N . PRO B 1 42 ? 6.859 -25.703 -8.461 1 94 42 PRO B N 1
ATOM 1417 C CA . PRO B 1 42 ? 7.27 -25.453 -7.078 1 94 42 PRO B CA 1
ATOM 1418 C C . PRO B 1 42 ? 8.234 -24.281 -6.953 1 94 42 PRO B C 1
ATOM 1420 O O . PRO B 1 42 ? 8.383 -23.719 -5.867 1 94 42 PRO B O 1
ATOM 1423 N N . ASN B 1 43 ? 8.906 -23.875 -7.953 1 96.81 43 ASN B N 1
ATOM 1424 C CA . ASN B 1 43 ? 9.945 -22.859 -7.848 1 96.81 43 ASN B CA 1
ATOM 1425 C C . ASN B 1 43 ? 9.656 -21.672 -8.742 1 96.81 43 ASN B C 1
ATOM 1427 O O . ASN B 1 43 ? 10.531 -20.828 -8.984 1 96.81 43 ASN B O 1
ATOM 1431 N N . LEU B 1 44 ? 8.438 -21.609 -9.25 1 97.94 44 LEU B N 1
ATOM 1432 C CA . LEU B 1 44 ? 8.141 -20.562 -10.227 1 97.94 44 LEU B CA 1
ATOM 1433 C C . LEU B 1 44 ? 6.711 -20.062 -10.078 1 97.94 44 LEU B C 1
ATOM 1435 O O . LEU B 1 44 ? 5.77 -20.859 -10.047 1 97.94 44 LEU B O 1
ATOM 1439 N N . TYR B 1 45 ? 6.621 -18.734 -10 1 98.12 45 TYR B N 1
ATOM 1440 C CA . TYR B 1 45 ? 5.32 -18.078 -9.891 1 98.12 45 TYR B CA 1
ATOM 1441 C C . TYR B 1 45 ? 5.102 -17.094 -11.031 1 98.12 45 TYR B C 1
ATOM 1443 O O . TYR B 1 45 ? 6.059 -16.531 -11.562 1 98.12 45 TYR B O 1
ATOM 1451 N N . GLU B 1 46 ? 3.838 -16.906 -11.438 1 98.44 46 GLU B N 1
ATOM 1452 C CA . GLU B 1 46 ? 3.453 -15.984 -12.5 1 98.44 46 GLU B CA 1
ATOM 1453 C C . GLU B 1 46 ? 2.424 -14.969 -12.008 1 98.44 46 GLU B C 1
ATOM 1455 O O . GLU B 1 46 ? 1.414 -15.344 -11.406 1 98.44 46 GLU B O 1
ATOM 1460 N N . TYR B 1 47 ? 2.781 -13.75 -12.141 1 98.62 47 TYR B N 1
ATOM 1461 C CA . TYR B 1 47 ? 1.822 -12.656 -12.031 1 98.62 47 TYR B CA 1
ATOM 1462 C C . TYR B 1 47 ? 1.261 -12.281 -13.398 1 98.62 47 TYR B C 1
ATOM 1464 O O . TYR B 1 47 ? 2.004 -12.188 -14.375 1 98.62 47 TYR B O 1
ATOM 1472 N N . SER B 1 48 ? -0.064 -12.008 -13.422 1 98.62 48 SER B N 1
ATOM 1473 C CA . SER B 1 48 ? -0.641 -11.492 -14.656 1 98.62 48 SER B CA 1
ATOM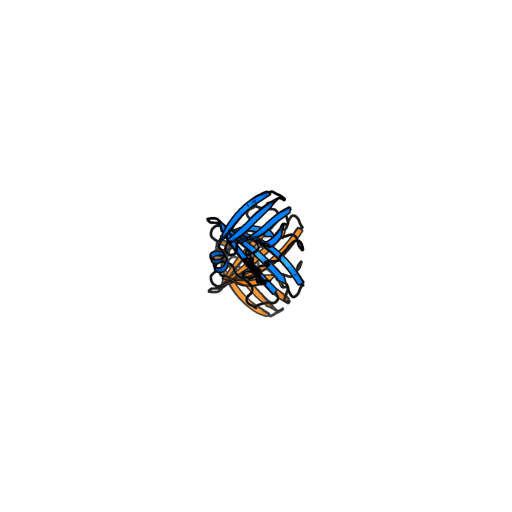 1474 C C . SER B 1 48 ? -1.736 -10.469 -14.375 1 98.62 48 SER B C 1
ATOM 1476 O O . SER B 1 48 ? -2.352 -10.492 -13.305 1 98.62 48 SER B O 1
ATOM 1478 N N . PHE B 1 49 ? -1.886 -9.586 -15.289 1 98 49 PHE B N 1
ATOM 1479 C CA . PHE B 1 49 ? -2.883 -8.523 -15.297 1 98 49 PHE B CA 1
ATOM 1480 C C . PHE B 1 49 ? -3.498 -8.367 -16.688 1 98 49 PHE B C 1
ATOM 1482 O O . PHE B 1 49 ? -2.785 -8.367 -17.688 1 98 49 PHE B O 1
ATOM 1489 N N . GLY B 1 50 ? -4.855 -8.289 -16.75 1 97.5 50 GLY B N 1
ATOM 1490 C CA . GLY B 1 50 ? -5.48 -8.078 -18.047 1 97.5 50 GLY B CA 1
ATOM 1491 C C . GLY B 1 50 ? -6.98 -8.289 -18.031 1 97.5 50 GLY B C 1
ATOM 1492 O O . GLY B 1 50 ? -7.574 -8.469 -16.969 1 97.5 50 GLY B O 1
ATOM 1493 N N . SER B 1 51 ? -7.57 -8.156 -19.188 1 95.5 51 SER B N 1
ATOM 1494 C CA . SER B 1 51 ? -9.008 -8.344 -19.344 1 95.5 51 SER B CA 1
ATOM 1495 C C . SER B 1 51 ? -9.367 -9.82 -19.422 1 95.5 51 SER B C 1
ATOM 1497 O O . SER B 1 51 ? -8.484 -10.68 -19.484 1 95.5 51 SER B O 1
ATOM 1499 N N . MET B 1 52 ? -10.656 -10.039 -19.234 1 89.75 52 MET B N 1
ATOM 1500 C CA . MET B 1 52 ? -11.117 -11.422 -19.297 1 89.75 52 MET B CA 1
ATOM 1501 C C . MET B 1 52 ? -10.617 -12.102 -20.578 1 89.75 52 MET B C 1
ATOM 1503 O O . MET B 1 52 ? -10.836 -11.602 -21.672 1 89.75 52 MET B O 1
ATOM 1507 N N . GLY B 1 53 ? -9.891 -13.125 -20.375 1 89.19 53 GLY B N 1
ATOM 1508 C CA . GLY B 1 53 ? -9.438 -13.93 -21.5 1 89.19 53 GLY B CA 1
ATOM 1509 C C . GLY B 1 53 ? -8.164 -13.391 -22.141 1 89.19 53 GLY B C 1
ATOM 1510 O O . GLY B 1 53 ? -7.68 -13.953 -23.125 1 89.19 53 GLY B O 1
ATOM 1511 N N . LYS B 1 54 ? -7.688 -12.273 -21.719 1 95.81 54 LYS B N 1
ATOM 1512 C CA . LYS B 1 54 ? -6.484 -11.68 -22.297 1 95.81 54 LYS B CA 1
ATOM 1513 C C . LYS B 1 54 ? -5.555 -11.156 -21.203 1 95.81 54 LYS B C 1
ATOM 1515 O O . LYS B 1 54 ? -5.836 -10.125 -20.578 1 95.81 54 LYS B O 1
ATOM 1520 N N . LYS B 1 55 ? -4.441 -11.836 -21.109 1 97.12 55 LYS B N 1
ATOM 1521 C CA . LYS B 1 55 ? -3.398 -11.328 -20.219 1 97.12 55 LYS B CA 1
ATOM 1522 C C . LYS B 1 55 ? -2.576 -10.242 -20.891 1 97.12 55 LYS B C 1
ATOM 1524 O O . LYS B 1 55 ? -1.831 -10.516 -21.844 1 97.12 55 LYS B O 1
ATOM 1529 N N . GLU B 1 56 ? -2.695 -9.039 -20.375 1 97.75 56 GLU B N 1
ATOM 1530 C CA . GLU B 1 56 ? -2.006 -7.891 -20.969 1 97.75 56 GLU B CA 1
ATOM 1531 C C . GLU B 1 56 ? -0.595 -7.746 -20.406 1 97.75 56 GLU B C 1
ATOM 1533 O O . GLU B 1 56 ? 0.296 -7.223 -21.078 1 97.75 56 GLU B O 1
ATOM 1538 N N . ILE B 1 57 ? -0.373 -8.148 -19.234 1 98.19 57 ILE B N 1
ATOM 1539 C CA . ILE B 1 57 ? 0.922 -8.211 -18.578 1 98.19 57 ILE B CA 1
ATOM 1540 C C . ILE B 1 57 ? 1.133 -9.602 -17.984 1 98.19 57 ILE B C 1
ATOM 1542 O O . ILE B 1 57 ? 0.235 -10.148 -17.328 1 98.19 57 ILE B O 1
ATOM 1546 N N . VAL B 1 58 ? 2.326 -10.203 -18.25 1 98.69 58 VAL B N 1
ATOM 1547 C CA . VAL B 1 58 ? 2.711 -11.492 -17.688 1 98.69 58 VAL B CA 1
ATOM 1548 C C . VAL B 1 58 ? 4.148 -11.422 -17.172 1 98.69 58 VAL B C 1
ATOM 1550 O O . VAL B 1 58 ? 5.062 -11.062 -17.922 1 98.69 58 VAL B O 1
ATOM 1553 N N . ILE B 1 59 ? 4.379 -11.695 -15.906 1 98.88 59 ILE B N 1
ATOM 1554 C CA . ILE B 1 59 ? 5.695 -11.656 -15.281 1 98.88 59 ILE B CA 1
ATOM 1555 C C . ILE B 1 59 ? 5.949 -12.953 -14.516 1 98.88 59 ILE B C 1
ATOM 1557 O O . ILE B 1 59 ? 5.109 -13.383 -13.719 1 98.88 59 ILE B O 1
ATOM 1561 N N . ARG B 1 60 ? 7.094 -13.508 -14.672 1 98.75 60 ARG B N 1
ATOM 1562 C CA . ARG B 1 60 ? 7.477 -14.695 -13.93 1 98.75 60 ARG B CA 1
ATOM 1563 C C . ARG B 1 60 ? 8.711 -14.438 -13.07 1 98.75 60 ARG B C 1
ATOM 1565 O O . ARG B 1 60 ? 9.688 -13.844 -13.547 1 98.75 60 ARG B O 1
ATOM 1572 N N . ASN B 1 61 ? 8.633 -14.75 -11.82 1 98.81 61 ASN B N 1
ATOM 1573 C CA . ASN B 1 61 ? 9.758 -14.703 -10.898 1 98.81 61 ASN B CA 1
ATOM 1574 C C . ASN B 1 61 ? 9.93 -16.016 -10.156 1 98.81 61 ASN B C 1
ATOM 1576 O O . ASN B 1 61 ? 8.953 -16.734 -9.906 1 98.81 61 ASN B O 1
ATOM 1580 N N . GLY B 1 62 ? 11.18 -16.344 -9.812 1 98.5 62 GLY B N 1
ATOM 1581 C CA . GLY B 1 62 ? 11.461 -17.531 -9.023 1 98.5 62 GLY B CA 1
ATOM 1582 C C . GLY B 1 62 ? 11.055 -17.375 -7.57 1 98.5 62 GLY B C 1
ATOM 1583 O O . GLY B 1 62 ? 11.047 -16.281 -7.027 1 98.5 62 GLY B O 1
ATOM 1584 N N . LYS B 1 63 ? 10.758 -18.562 -6.965 1 97.62 63 LYS B N 1
ATOM 1585 C CA . LYS B 1 63 ? 10.344 -18.609 -5.566 1 97.62 63 LYS B CA 1
ATOM 1586 C C . LYS B 1 63 ? 11.359 -17.906 -4.664 1 97.62 63 LYS B C 1
ATOM 1588 O O . LYS B 1 63 ? 10.984 -17.125 -3.793 1 97.62 63 LYS B O 1
ATOM 1593 N N . SER B 1 64 ? 12.609 -18.203 -4.797 1 98 64 SER B N 1
ATOM 1594 C CA . SER B 1 64 ? 13.656 -17.656 -3.945 1 98 64 SER B CA 1
ATOM 1595 C C . SER B 1 64 ? 13.672 -16.125 -4.004 1 98 64 SER B C 1
ATOM 1597 O O . SER B 1 64 ? 13.773 -15.461 -2.969 1 98 64 SER B O 1
ATOM 1599 N N . ASP B 1 65 ? 13.578 -15.586 -5.16 1 98.31 65 ASP B N 1
ATOM 1600 C CA . ASP B 1 65 ? 13.547 -14.141 -5.336 1 98.31 65 ASP B CA 1
ATOM 1601 C C . ASP B 1 65 ? 12.312 -13.531 -4.68 1 98.31 65 ASP B C 1
ATOM 1603 O O . ASP B 1 65 ? 12.406 -12.492 -4.012 1 98.31 65 ASP B O 1
ATOM 1607 N N . LEU B 1 66 ? 11.203 -14.164 -4.906 1 98.25 66 LEU B N 1
ATOM 1608 C CA . LEU B 1 66 ? 9.961 -13.68 -4.324 1 98.25 66 LEU B CA 1
ATOM 1609 C C . LEU B 1 66 ? 10.031 -13.695 -2.801 1 98.25 66 LEU B C 1
ATOM 1611 O O . LEU B 1 66 ? 9.602 -12.742 -2.145 1 98.25 66 LEU B O 1
ATOM 1615 N N . LEU B 1 67 ? 10.555 -14.781 -2.258 1 97.12 67 LEU B N 1
ATOM 1616 C CA . LEU B 1 67 ? 10.672 -14.891 -0.807 1 97.12 67 LEU B CA 1
ATOM 1617 C C . LEU B 1 67 ? 11.57 -13.789 -0.253 1 97.12 67 LEU B C 1
ATOM 1619 O O . LEU B 1 67 ? 11.312 -13.25 0.828 1 97.12 67 LEU B O 1
ATOM 1623 N N . HIS B 1 68 ? 12.531 -13.438 -0.987 1 96.56 68 HIS B N 1
ATOM 1624 C CA . HIS B 1 68 ? 13.492 -12.43 -0.556 1 96.56 68 HIS B CA 1
ATOM 1625 C C . HIS B 1 68 ? 12.867 -11.039 -0.571 1 96.56 68 HIS B C 1
ATOM 1627 O O . HIS B 1 68 ? 13.133 -10.219 0.311 1 96.56 68 HIS B O 1
ATOM 1633 N N . ARG B 1 69 ? 12 -10.75 -1.479 1 97.06 69 ARG B N 1
ATOM 1634 C CA . ARG B 1 69 ? 11.523 -9.391 -1.679 1 97.06 69 ARG B CA 1
ATOM 1635 C C . ARG B 1 69 ? 10.18 -9.172 -0.981 1 97.06 69 ARG B C 1
ATOM 1637 O O . ARG B 1 69 ? 9.812 -8.031 -0.677 1 97.06 69 ARG B O 1
ATOM 1644 N N . SER B 1 70 ? 9.453 -10.203 -0.761 1 96.88 70 SER B N 1
ATOM 1645 C CA . SER B 1 70 ? 8.07 -10.078 -0.309 1 96.88 70 SER B CA 1
ATOM 1646 C C . SER B 1 70 ? 7.988 -10.031 1.213 1 96.88 70 SER B C 1
ATOM 1648 O O . SER B 1 70 ? 8.836 -10.602 1.901 1 96.88 70 SER B O 1
ATOM 1650 N N . ASP B 1 71 ? 6.98 -9.367 1.696 1 95.31 71 ASP B N 1
ATOM 1651 C CA . ASP B 1 71 ? 6.766 -9.188 3.129 1 95.31 71 ASP B CA 1
ATOM 1652 C C . ASP B 1 71 ? 5.41 -9.742 3.557 1 95.31 71 ASP B C 1
ATOM 1654 O O . ASP B 1 71 ? 4.5 -9.867 2.734 1 95.31 71 ASP B O 1
ATOM 1658 N N . LYS B 1 72 ? 5.312 -10.086 4.824 1 92.94 72 LYS B N 1
ATOM 1659 C CA . LYS B 1 72 ? 4.027 -10.523 5.371 1 92.94 72 LYS B CA 1
ATOM 1660 C C . LYS B 1 72 ? 3.914 -10.172 6.852 1 92.94 72 LYS B C 1
ATOM 1662 O O . LYS B 1 72 ? 4.906 -9.797 7.484 1 92.94 72 LYS B O 1
ATOM 1667 N N . TRP B 1 73 ? 2.73 -10.32 7.305 1 91.81 73 TRP B N 1
ATOM 1668 C CA . TRP B 1 73 ? 2.385 -10.023 8.688 1 91.81 73 TRP B CA 1
ATOM 1669 C C . TRP B 1 73 ? 3.262 -10.82 9.648 1 91.81 73 TRP B C 1
ATOM 1671 O O . TRP B 1 73 ? 3.453 -12.023 9.469 1 91.81 73 TRP B O 1
ATOM 1681 N N . GLU B 1 74 ? 3.824 -10.102 10.641 1 86.94 74 GLU B N 1
ATOM 1682 C CA . GLU B 1 74 ? 4.695 -10.766 11.609 1 86.94 74 GLU B CA 1
ATOM 1683 C C . GLU B 1 74 ? 4.102 -10.719 13.016 1 86.94 74 GLU B C 1
ATOM 1685 O O . GLU B 1 74 ? 4.836 -10.727 14.008 1 86.94 74 GLU B O 1
ATOM 1690 N N . GLY B 1 75 ? 2.828 -10.625 13.086 1 83.06 75 GLY B N 1
ATOM 1691 C CA . GLY B 1 75 ? 2.191 -10.766 14.383 1 83.06 75 GLY B CA 1
ATOM 1692 C C . GLY B 1 75 ? 1.902 -9.445 15.062 1 83.06 75 GLY B C 1
ATOM 1693 O O . GLY B 1 75 ? 1.561 -9.406 16.25 1 83.06 75 GLY B O 1
ATOM 1694 N N . THR B 1 76 ? 2.107 -8.328 14.359 1 75.44 76 THR B N 1
ATOM 1695 C CA . THR B 1 76 ? 1.841 -7.035 14.977 1 75.44 76 THR B CA 1
ATOM 1696 C C . THR B 1 76 ? 0.608 -6.383 14.352 1 75.44 76 THR B C 1
ATOM 1698 O O . THR B 1 76 ? 0.399 -6.469 13.141 1 75.44 76 THR B O 1
ATOM 1701 N N . GLY B 1 77 ? -0.252 -5.727 15.305 1 74.62 77 GLY B N 1
ATOM 1702 C CA . GLY B 1 77 ? -1.435 -5.031 14.828 1 74.62 77 GLY B CA 1
ATOM 1703 C C . GLY B 1 77 ? -2.658 -5.926 14.734 1 74.62 77 GLY B C 1
ATOM 1704 O O . GLY B 1 77 ? -2.568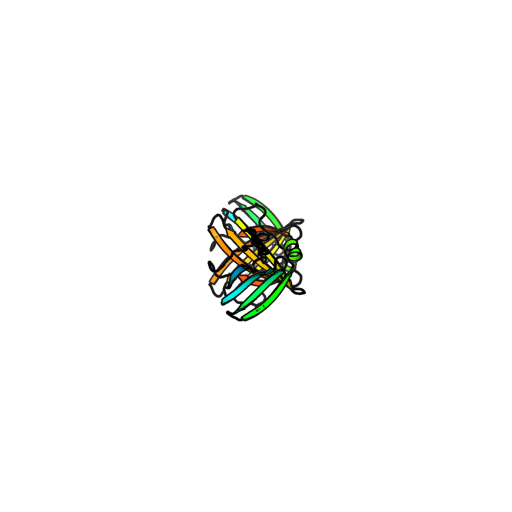 -7.133 14.953 1 74.62 77 GLY B O 1
ATOM 1705 N N . SER B 1 78 ? -3.877 -5.398 14.523 1 74.25 78 SER B N 1
ATOM 1706 C CA . SER B 1 78 ? -5.145 -6.117 14.539 1 74.25 78 SER B CA 1
ATOM 1707 C C . SER B 1 78 ? -5.469 -6.711 13.172 1 74.25 78 SER B C 1
ATOM 1709 O O . SER B 1 78 ? -6.434 -7.465 13.031 1 74.25 78 SER B O 1
ATOM 1711 N N . GLY B 1 79 ? -4.625 -6.93 12.375 1 81.75 79 GLY B N 1
ATOM 1712 C CA . GLY B 1 79 ? -4.938 -7.461 11.062 1 81.75 79 GLY B CA 1
ATOM 1713 C C . GLY B 1 79 ? -3.881 -8.414 10.531 1 81.75 79 GLY B C 1
ATOM 1714 O O . GLY B 1 79 ? -2.973 -8.805 11.266 1 81.75 79 GLY B O 1
ATOM 1715 N N . ARG B 1 80 ? -4.219 -9.102 9.406 1 91.06 80 ARG B N 1
ATOM 1716 C CA . ARG B 1 80 ? -3.273 -9.938 8.664 1 91.06 80 ARG B CA 1
ATOM 1717 C C . ARG B 1 80 ? -3.078 -9.414 7.246 1 91.06 80 ARG B C 1
ATOM 1719 O O . ARG B 1 80 ? -4.012 -8.891 6.637 1 91.06 80 ARG B O 1
ATOM 1726 N N . TRP B 1 81 ? -1.891 -9.508 6.828 1 93.31 81 TRP B N 1
ATOM 1727 C CA . TRP B 1 81 ? -1.601 -9.047 5.473 1 93.31 81 TRP B CA 1
ATOM 1728 C C . TRP B 1 81 ? -0.396 -9.781 4.895 1 93.31 81 TRP B C 1
ATOM 1730 O O . TRP B 1 81 ? 0.389 -10.375 5.633 1 93.31 81 TRP B O 1
ATOM 1740 N N . ALA B 1 82 ? -0.278 -9.836 3.617 1 95.81 82 ALA B N 1
ATOM 1741 C CA . ALA B 1 82 ? 0.87 -10.383 2.9 1 95.81 82 ALA B CA 1
ATOM 1742 C C . ALA B 1 82 ? 1.057 -9.695 1.552 1 95.81 82 ALA B C 1
ATOM 1744 O O . ALA B 1 82 ? 0.117 -9.109 1.015 1 95.81 82 ALA B O 1
ATOM 1745 N N . THR B 1 83 ? 2.271 -9.75 1.081 1 97.19 83 THR B N 1
ATOM 1746 C CA . THR B 1 83 ? 2.598 -9.219 -0.239 1 97.19 83 THR B CA 1
ATOM 1747 C C . THR B 1 83 ? 3.408 -10.234 -1.041 1 97.19 83 THR B C 1
ATOM 1749 O O . THR B 1 83 ? 4.047 -11.117 -0.468 1 97.19 83 THR B O 1
ATOM 1752 N N . MET B 1 84 ? 3.307 -10.188 -2.328 1 97.94 84 MET B N 1
ATOM 1753 C CA . MET B 1 84 ? 4.23 -10.789 -3.287 1 97.94 84 MET B CA 1
ATOM 1754 C C . MET B 1 84 ? 4.738 -9.75 -4.277 1 97.94 84 MET B C 1
ATOM 1756 O O . MET B 1 84 ? 3.945 -9.094 -4.957 1 97.94 84 MET B O 1
ATOM 1760 N N . LYS B 1 85 ? 6.035 -9.625 -4.367 1 98.56 85 LYS B N 1
ATOM 1761 C CA . LYS B 1 85 ? 6.641 -8.562 -5.172 1 98.56 85 LYS B CA 1
ATOM 1762 C C . LYS B 1 85 ? 7.293 -9.133 -6.43 1 98.56 85 LYS B C 1
ATOM 1764 O O . LYS B 1 85 ? 8.359 -9.75 -6.359 1 98.56 85 LYS B O 1
ATOM 1769 N N . PHE B 1 86 ? 6.695 -8.875 -7.547 1 98.88 86 PHE B N 1
ATOM 1770 C CA . PHE B 1 86 ? 7.184 -9.344 -8.836 1 98.88 86 PHE B CA 1
ATOM 1771 C C . PHE B 1 86 ? 8 -8.266 -9.531 1 98.88 86 PHE B C 1
ATOM 1773 O O . PHE B 1 86 ? 7.516 -7.145 -9.734 1 98.88 86 PHE B O 1
ATOM 1780 N N . GLN B 1 87 ? 9.203 -8.641 -9.93 1 98.75 87 GLN B N 1
ATOM 1781 C CA . GLN B 1 87 ? 10.094 -7.715 -10.625 1 98.75 87 GLN B CA 1
ATOM 1782 C C . GLN B 1 87 ? 10.023 -7.914 -12.133 1 98.75 87 GLN B C 1
ATOM 1784 O O . GLN B 1 87 ? 10.039 -9.047 -12.617 1 98.75 87 GLN B O 1
ATOM 1789 N N . ASN B 1 88 ? 9.922 -6.809 -12.875 1 98.62 88 ASN B N 1
ATOM 1790 C CA . ASN B 1 88 ? 10 -6.742 -14.336 1 98.62 88 ASN B CA 1
ATOM 1791 C C . ASN B 1 88 ? 10.867 -5.574 -14.797 1 98.62 88 ASN B C 1
ATOM 1793 O O . ASN B 1 88 ? 10.352 -4.477 -15.039 1 98.62 88 ASN B O 1
ATOM 1797 N N . GLY B 1 89 ? 12.18 -5.871 -15.023 1 97.94 89 GLY B N 1
ATOM 1798 C CA . GLY B 1 89 ? 13.094 -4.77 -15.297 1 97.94 89 GLY B CA 1
ATOM 1799 C C . GLY B 1 89 ? 13.148 -3.752 -14.172 1 97.94 89 GLY B C 1
ATOM 1800 O O . GLY B 1 89 ? 13.422 -4.105 -13.023 1 97.94 89 GLY B O 1
ATOM 1801 N N . GLU B 1 90 ? 12.828 -2.52 -14.492 1 98.12 90 GLU B N 1
ATOM 1802 C CA . GLU B 1 90 ? 12.898 -1.436 -13.516 1 98.12 90 GLU B CA 1
ATOM 1803 C C . GLU B 1 90 ? 11.609 -1.338 -12.703 1 98.12 90 GLU B C 1
ATOM 1805 O O . GLU B 1 90 ? 11.492 -0.49 -11.82 1 98.12 90 GLU B O 1
ATOM 1810 N N . PHE B 1 91 ? 10.68 -2.223 -12.992 1 98.44 91 PHE B N 1
ATOM 1811 C CA . PHE B 1 91 ? 9.375 -2.125 -12.352 1 98.44 91 PHE B CA 1
ATOM 1812 C C . PHE B 1 91 ? 9.219 -3.201 -11.281 1 98.44 91 PHE B C 1
ATOM 1814 O O . PHE B 1 91 ? 9.68 -4.332 -11.461 1 98.44 91 PHE B O 1
ATOM 1821 N N . MET B 1 92 ? 8.609 -2.781 -10.164 1 98.44 92 MET B N 1
ATOM 1822 C CA . MET B 1 92 ? 8.203 -3.705 -9.109 1 98.44 92 MET B CA 1
ATOM 1823 C C . MET B 1 92 ? 6.684 -3.721 -8.953 1 98.44 92 MET B C 1
ATOM 1825 O O . MET B 1 92 ? 6.066 -2.676 -8.742 1 98.44 92 MET B O 1
ATOM 1829 N N . TYR B 1 93 ? 6.09 -4.875 -9.164 1 98.62 93 TYR B N 1
ATOM 1830 C CA . TYR B 1 93 ? 4.664 -5.094 -8.961 1 98.62 93 TYR B CA 1
ATOM 1831 C C . TYR B 1 93 ? 4.398 -5.754 -7.613 1 98.62 93 TYR B C 1
ATOM 1833 O O . TYR B 1 93 ? 4.688 -6.938 -7.426 1 98.62 93 TYR B O 1
ATOM 1841 N N . THR B 1 94 ? 3.9 -5.008 -6.648 1 98.38 94 THR B N 1
ATOM 1842 C CA . THR B 1 94 ? 3.578 -5.531 -5.324 1 98.38 94 THR B CA 1
ATOM 1843 C C . THR B 1 94 ? 2.102 -5.906 -5.234 1 98.38 94 THR B C 1
ATOM 1845 O O . THR B 1 94 ? 1.243 -5.035 -5.086 1 98.38 94 THR B O 1
ATOM 1848 N N . VAL B 1 95 ? 1.82 -7.188 -5.352 1 98.31 95 VAL B N 1
ATOM 1849 C CA . VAL B 1 95 ? 0.482 -7.691 -5.062 1 98.31 95 VAL B CA 1
ATOM 1850 C C . VAL B 1 95 ? 0.281 -7.797 -3.553 1 98.31 95 VAL B C 1
ATOM 1852 O O . VAL B 1 95 ? 1.15 -8.297 -2.838 1 98.31 95 VAL B O 1
ATOM 1855 N N . TRP B 1 96 ? -0.864 -7.219 -3.08 1 96.06 96 TRP B N 1
ATOM 1856 C CA . TRP B 1 96 ? -1.062 -7.203 -1.635 1 96.06 96 TRP B CA 1
ATOM 1857 C C . TRP B 1 96 ? -2.473 -7.652 -1.273 1 96.06 96 TRP B C 1
ATOM 1859 O O . TRP B 1 96 ? -3.41 -7.461 -2.051 1 96.06 96 TRP B O 1
ATOM 1869 N N . THR B 1 97 ? -2.6 -8.359 -0.159 1 94.56 97 THR B N 1
ATOM 1870 C CA . THR B 1 97 ? -3.857 -8.703 0.493 1 94.56 97 THR B CA 1
ATOM 1871 C C . THR B 1 97 ? -3.846 -8.266 1.956 1 94.56 97 THR B C 1
ATOM 1873 O O . THR B 1 97 ? -2.805 -8.312 2.613 1 94.56 97 THR B O 1
ATOM 1876 N N . ASP B 1 98 ? -4.965 -7.777 2.369 1 91.94 98 ASP B N 1
ATOM 1877 C CA . ASP B 1 98 ? -5.121 -7.301 3.738 1 91.94 98 ASP B CA 1
ATOM 1878 C C . ASP B 1 98 ? -6.453 -7.762 4.332 1 91.94 98 ASP B C 1
ATOM 1880 O O . ASP B 1 98 ? -7.484 -7.707 3.66 1 91.94 98 ASP B O 1
ATOM 1884 N N . PHE B 1 99 ? -6.383 -8.344 5.543 1 90.5 99 PHE B N 1
ATOM 1885 C CA . PHE B 1 99 ? -7.562 -8.695 6.324 1 90.5 99 PHE B CA 1
ATOM 1886 C C . PHE B 1 99 ? -7.609 -7.902 7.621 1 90.5 99 PHE B C 1
ATOM 1888 O O . PHE B 1 99 ? -6.695 -7.988 8.445 1 90.5 99 PHE B O 1
ATOM 1895 N N . ASP B 1 100 ? -8.688 -7.148 7.734 1 85.81 100 ASP B N 1
ATOM 1896 C CA . ASP B 1 100 ? -8.914 -6.402 8.969 1 85.81 100 ASP B CA 1
ATOM 1897 C C . ASP B 1 100 ? -9.711 -7.23 9.969 1 85.81 100 ASP B C 1
ATOM 1899 O O . ASP B 1 100 ? -10.875 -7.555 9.727 1 85.81 100 ASP B O 1
ATOM 1903 N N . SER B 1 101 ? -9.086 -7.469 11.109 1 86.56 101 SER B N 1
ATOM 1904 C CA . SER B 1 101 ? -9.734 -8.352 12.078 1 86.56 101 SER B CA 1
ATOM 1905 C C . SER B 1 101 ? -10.805 -7.609 12.867 1 86.56 101 SER B C 1
ATOM 1907 O O . SER B 1 101 ? -11.633 -8.234 13.539 1 86.56 101 SER B O 1
ATOM 1909 N N . VAL B 1 102 ? -10.789 -6.348 12.898 1 83.25 102 VAL B N 1
ATOM 1910 C CA . VAL B 1 102 ? -11.781 -5.562 13.625 1 83.25 102 VAL B CA 1
ATOM 1911 C C . VAL B 1 102 ? -13.062 -5.445 12.805 1 83.25 102 VAL B C 1
ATOM 1913 O O . VAL B 1 102 ? -14.148 -5.789 13.273 1 83.25 102 VAL B O 1
ATOM 1916 N N . THR B 1 103 ? -12.922 -5.09 11.547 1 82.94 103 THR B N 1
ATOM 1917 C CA . THR B 1 103 ? -14.086 -4.879 10.695 1 82.94 103 THR B CA 1
ATOM 1918 C C . THR B 1 103 ? -14.438 -6.156 9.938 1 82.94 103 THR B C 1
ATOM 1920 O O . THR B 1 103 ? -15.523 -6.258 9.359 1 82.94 103 THR B O 1
ATOM 1923 N N . HIS B 1 104 ? -13.5 -7.094 9.938 1 88 104 HIS B N 1
ATOM 1924 C CA . HIS B 1 104 ? -13.648 -8.352 9.219 1 88 104 HIS B CA 1
ATOM 1925 C C . HIS B 1 104 ? -13.797 -8.109 7.723 1 88 104 HIS B C 1
ATOM 1927 O O . HIS B 1 104 ? -14.656 -8.727 7.074 1 88 104 HIS B O 1
ATOM 1933 N N . THR B 1 105 ? -13.086 -7.152 7.234 1 85.56 105 THR B N 1
ATOM 1934 C CA . THR B 1 105 ? -13.094 -6.84 5.809 1 85.56 105 THR B CA 1
ATOM 1935 C C . THR B 1 105 ? -11.75 -7.184 5.176 1 85.56 105 THR B C 1
ATOM 1937 O O . THR B 1 105 ? -10.711 -7.145 5.844 1 85.56 105 THR B O 1
ATOM 1940 N N . GLU B 1 106 ? -11.898 -7.578 3.891 1 89.62 106 GLU B N 1
ATOM 1941 C CA . GLU B 1 106 ? -10.703 -7.898 3.117 1 89.62 106 GLU B CA 1
ATOM 1942 C C . GLU B 1 106 ? -10.484 -6.891 1.992 1 89.62 106 GLU B C 1
ATOM 1944 O O . GLU B 1 106 ? -11.445 -6.43 1.373 1 89.62 106 GLU B O 1
ATOM 1949 N N . SER B 1 107 ? -9.289 -6.461 1.81 1 90.88 107 SER B N 1
ATOM 1950 C CA . SER B 1 107 ? -8.883 -5.633 0.675 1 90.88 107 SER B CA 1
ATOM 1951 C C . SER B 1 107 ? -7.641 -6.195 -0.005 1 90.88 107 SER B C 1
ATOM 1953 O O . SER B 1 107 ? -6.883 -6.953 0.604 1 90.88 107 SER B O 1
ATOM 1955 N N . SER B 1 108 ? -7.531 -5.914 -1.286 1 94.25 108 SER B N 1
ATOM 1956 C CA . SER B 1 108 ? -6.395 -6.398 -2.059 1 94.25 108 SER B CA 1
ATOM 1957 C C . SER B 1 108 ? -6.168 -5.551 -3.305 1 94.25 108 SER B C 1
ATOM 1959 O O . SER B 1 108 ? -6.984 -4.688 -3.631 1 94.25 108 SER B O 1
ATOM 1961 N N . GLY B 1 109 ? -5.008 -5.754 -3.943 1 94.88 109 GLY B N 1
ATOM 1962 C CA . GLY B 1 109 ? -4.668 -5.012 -5.148 1 94.88 109 GLY B CA 1
ATOM 1963 C C . GLY B 1 109 ? -3.213 -5.156 -5.547 1 94.88 109 GLY B C 1
ATOM 1964 O O . GLY B 1 109 ? -2.535 -6.09 -5.117 1 94.88 109 GLY B O 1
ATOM 1965 N N . VAL B 1 110 ? -2.811 -4.234 -6.453 1 96.62 110 VAL B N 1
ATOM 1966 C CA . VAL B 1 110 ? -1.417 -4.176 -6.883 1 96.62 110 VAL B CA 1
ATOM 1967 C C . VAL B 1 110 ? -0.939 -2.727 -6.898 1 96.62 110 VAL B C 1
ATOM 1969 O O . VAL B 1 110 ? -1.682 -1.825 -7.297 1 96.62 110 VAL B O 1
ATOM 1972 N N . VAL B 1 111 ? 0.248 -2.514 -6.34 1 96.06 111 VAL B N 1
ATOM 1973 C CA . VAL B 1 111 ? 0.973 -1.253 -6.457 1 96.06 111 VAL B CA 1
ATOM 1974 C C . VAL B 1 111 ? 2.18 -1.435 -7.379 1 96.06 111 VAL B C 1
ATOM 1976 O O . VAL B 1 111 ? 2.912 -2.418 -7.262 1 96.06 111 VAL B O 1
ATOM 1979 N N . VAL B 1 112 ? 2.365 -0.467 -8.336 1 96.94 112 VAL B N 1
ATOM 1980 C CA . VAL B 1 112 ? 3.475 -0.54 -9.281 1 96.94 112 VAL B CA 1
ATOM 1981 C C . VAL B 1 112 ? 4.457 0.6 -9.016 1 96.94 112 VAL B C 1
ATOM 1983 O O . VAL B 1 112 ? 4.059 1.766 -8.945 1 96.94 112 VAL B O 1
ATOM 1986 N N . GLU B 1 113 ? 5.695 0.205 -8.828 1 96.81 113 GLU B N 1
ATOM 1987 C CA . GLU B 1 113 ? 6.762 1.188 -8.648 1 96.81 113 GLU B CA 1
ATOM 1988 C C . GLU B 1 113 ? 7.812 1.078 -9.75 1 96.81 113 GLU B C 1
ATOM 1990 O O . GLU B 1 113 ? 8.141 -0.024 -10.188 1 96.81 113 GLU B O 1
ATOM 1995 N N . ARG B 1 114 ? 8.242 2.17 -10.219 1 96.56 114 ARG B N 1
ATOM 1996 C CA . ARG B 1 114 ? 9.414 2.248 -11.086 1 96.56 114 ARG B CA 1
ATOM 1997 C C . ARG B 1 114 ? 10.586 2.889 -10.359 1 96.56 114 ARG B C 1
ATOM 1999 O O . ARG B 1 114 ? 10.547 4.074 -10.023 1 96.56 114 ARG B O 1
ATOM 2006 N N . ARG B 1 115 ? 11.664 2.113 -10.102 1 94.56 115 ARG B N 1
ATOM 2007 C CA . ARG B 1 115 ? 12.852 2.615 -9.422 1 94.56 115 ARG B CA 1
ATOM 2008 C C . ARG B 1 115 ? 12.477 3.254 -8.086 1 94.56 115 ARG B C 1
ATOM 2010 O O . ARG B 1 115 ? 12.938 4.352 -7.766 1 94.56 115 ARG B O 1
ATOM 2017 N N . GLY B 1 116 ? 11.516 2.621 -7.449 1 91.69 116 GLY B N 1
ATOM 2018 C CA . GLY B 1 116 ? 11.195 3.02 -6.09 1 91.69 116 GLY B CA 1
ATOM 2019 C C . GLY B 1 116 ? 10.078 4.047 -6.02 1 91.69 116 GLY B C 1
ATOM 2020 O O . GLY B 1 116 ? 9.578 4.359 -4.938 1 91.69 116 GLY B O 1
ATOM 2021 N N . LYS B 1 117 ? 9.656 4.551 -7.16 1 92.94 117 LYS B N 1
ATOM 2022 C CA . LYS B 1 117 ? 8.578 5.527 -7.219 1 92.94 117 LYS B CA 1
ATOM 2023 C C . LYS B 1 117 ? 7.266 4.867 -7.645 1 92.94 117 LYS B C 1
ATOM 2025 O O . LYS B 1 117 ? 7.219 4.16 -8.648 1 92.94 117 LYS B O 1
ATOM 2030 N N . GLU B 1 118 ? 6.23 5.129 -6.848 1 94.31 118 GLU B N 1
ATOM 2031 C CA . GLU B 1 118 ? 4.93 4.586 -7.23 1 94.31 118 GLU B CA 1
ATOM 2032 C C . GLU B 1 118 ? 4.391 5.281 -8.484 1 94.31 118 GLU B C 1
ATOM 2034 O O . GLU B 1 118 ? 4.336 6.508 -8.539 1 94.31 118 GLU B O 1
ATOM 2039 N N . VAL B 1 119 ? 3.957 4.461 -9.5 1 93.75 119 VAL B N 1
ATOM 2040 C CA . VAL B 1 119 ? 3.496 5.035 -10.758 1 93.75 119 VAL B CA 1
ATOM 2041 C C . VAL B 1 119 ? 2.053 4.613 -11.023 1 93.75 119 VAL B C 1
ATOM 2043 O O . VAL B 1 119 ? 1.374 5.195 -11.875 1 93.75 119 VAL B O 1
ATOM 2046 N N . ALA B 1 120 ? 1.624 3.604 -10.32 1 92.25 120 ALA B N 1
ATOM 2047 C CA . ALA B 1 120 ? 0.243 3.16 -10.492 1 92.25 120 ALA B CA 1
ATOM 2048 C C . ALA B 1 120 ? -0.214 2.312 -9.312 1 92.25 120 ALA B C 1
ATOM 2050 O O . ALA B 1 120 ? 0.61 1.742 -8.594 1 92.25 120 ALA B O 1
ATOM 2051 N N . ARG B 1 121 ? -1.444 2.223 -9.062 1 92.56 121 ARG B N 1
ATOM 2052 C CA . ARG B 1 121 ? -2.084 1.311 -8.125 1 92.56 121 ARG B CA 1
ATOM 2053 C C . ARG B 1 121 ? -3.477 0.914 -8.602 1 92.56 121 ARG B C 1
ATOM 2055 O O . ARG B 1 121 ? -4.195 1.733 -9.18 1 92.56 121 ARG B O 1
ATOM 2062 N N . VAL B 1 122 ? -3.816 -0.306 -8.43 1 91.75 122 VAL B N 1
ATOM 2063 C CA . VAL B 1 122 ? -5.117 -0.845 -8.812 1 91.75 122 VAL B CA 1
ATOM 2064 C C . VAL B 1 122 ? -5.676 -1.697 -7.676 1 91.75 122 VAL B C 1
ATOM 2066 O O . VAL B 1 122 ? -5.008 -2.617 -7.195 1 91.75 122 VAL B O 1
ATOM 2069 N N . GLY B 1 123 ? -6.859 -1.327 -7.172 1 91.62 123 GLY B N 1
ATOM 2070 C CA . GLY B 1 123 ? -7.523 -2.123 -6.152 1 91.62 123 GLY B CA 1
ATOM 2071 C C . GLY B 1 123 ? -8.422 -3.205 -6.73 1 91.62 123 GLY B C 1
ATOM 2072 O O . GLY B 1 123 ? -8.82 -3.131 -7.895 1 91.62 123 GLY B O 1
ATOM 2073 N N . CYS B 1 124 ? -8.648 -4.156 -5.922 1 94.38 124 CYS B N 1
ATOM 2074 C CA . CYS B 1 124 ? -9.641 -5.172 -6.262 1 94.38 124 CYS B CA 1
ATOM 2075 C C . CYS B 1 124 ? -11.031 -4.754 -5.805 1 94.38 124 CYS B C 1
ATOM 2077 O O . CYS B 1 124 ? -11.188 -4.176 -4.727 1 94.38 124 CYS B O 1
ATOM 2079 N N . THR B 1 125 ? -12.016 -5.133 -6.621 1 91.19 125 THR B N 1
ATOM 2080 C CA . THR B 1 125 ? -13.406 -5.016 -6.195 1 91.19 125 THR B CA 1
ATOM 2081 C C . THR B 1 125 ? -13.672 -5.879 -4.965 1 91.19 125 THR B C 1
ATOM 2083 O O . THR B 1 125 ? -13.266 -7.043 -4.918 1 91.19 125 THR B O 1
ATOM 2086 N N . PRO B 1 126 ? -14.305 -5.18 -3.959 1 87.06 126 PRO B N 1
ATOM 2087 C CA . PRO B 1 126 ? -14.555 -5.938 -2.729 1 87.06 126 PRO B CA 1
ATOM 2088 C C . PRO B 1 126 ? -15.219 -7.285 -2.986 1 87.06 126 PRO B C 1
ATOM 2090 O O . PRO B 1 126 ? -16.109 -7.387 -3.844 1 87.06 126 PRO B O 1
ATOM 2093 N N . LYS B 1 127 ? -14.773 -8.312 -2.305 1 90.44 127 LYS B N 1
ATOM 2094 C CA . LYS B 1 127 ? -15.359 -9.648 -2.248 1 90.44 127 LYS B CA 1
ATOM 2095 C C . LYS B 1 127 ? -15.086 -10.422 -3.537 1 90.44 127 LYS B C 1
ATOM 2097 O O . LYS B 1 127 ? -15.742 -11.422 -3.812 1 90.44 127 LYS B O 1
ATOM 2102 N N . THR B 1 128 ? -14.172 -9.953 -4.301 1 93.81 128 THR B N 1
ATOM 2103 C CA . THR B 1 128 ? -13.883 -10.68 -5.527 1 93.81 128 THR B CA 1
ATOM 2104 C C . THR B 1 128 ? -12.594 -11.492 -5.387 1 93.81 128 THR B C 1
ATOM 2106 O O . THR B 1 128 ? -12.312 -12.367 -6.207 1 93.81 128 THR B O 1
ATOM 2109 N N . ALA B 1 129 ? -11.883 -11.195 -4.414 1 94.62 129 ALA B N 1
ATOM 2110 C CA . ALA B 1 129 ? -10.625 -11.898 -4.219 1 94.62 129 ALA B CA 1
ATOM 2111 C C . ALA B 1 129 ? -10.859 -13.383 -3.953 1 94.62 129 ALA B C 1
ATOM 2113 O O . ALA B 1 129 ? -11.781 -13.75 -3.217 1 94.62 129 ALA B O 1
ATOM 2114 N N . GLN B 1 130 ? -9.992 -14.219 -4.656 1 92.5 130 GLN B N 1
ATOM 2115 C CA . GLN B 1 130 ? -10.039 -15.664 -4.5 1 92.5 130 GLN B CA 1
ATOM 2116 C C . GLN B 1 130 ? -8.648 -16.234 -4.203 1 92.5 130 GLN B C 1
ATOM 2118 O O . GLN B 1 130 ? -7.641 -15.617 -4.555 1 92.5 130 GLN B O 1
ATOM 2123 N N . ALA B 1 131 ? -8.68 -17.438 -3.52 1 87.62 131 ALA B N 1
ATOM 2124 C CA . ALA B 1 131 ? -7.465 -18.156 -3.143 1 87.62 131 ALA B CA 1
ATOM 2125 C C . ALA B 1 131 ? -6.531 -17.266 -2.32 1 87.62 131 ALA B C 1
ATOM 2127 O O . ALA B 1 131 ? -5.309 -17.438 -2.365 1 87.62 131 ALA B O 1
ATOM 2128 N N . ASN B 1 132 ? -6.84 -16.219 -1.662 1 83.69 132 ASN B N 1
ATOM 2129 C CA . ASN B 1 132 ? -6.18 -15.211 -0.847 1 83.69 132 ASN B CA 1
ATOM 2130 C C . ASN B 1 132 ? -4.809 -15.688 -0.37 1 83.69 132 ASN B C 1
ATOM 2132 O O . ASN B 1 132 ? -4.586 -15.844 0.832 1 83.69 132 ASN B O 1
ATOM 2136 N N . PHE B 1 133 ? -3.896 -15.773 -1.239 1 89.06 133 PHE B N 1
ATOM 2137 C CA . PHE B 1 133 ? -2.506 -16.188 -1.132 1 89.06 133 PHE B CA 1
ATOM 2138 C C . PHE B 1 133 ? -2.408 -17.609 -0.591 1 89.06 133 PHE B C 1
ATOM 2140 O O . PHE B 1 133 ? -1.673 -17.875 0.364 1 89.06 133 PHE B O 1
ATOM 2147 N N . ASN B 1 134 ? -3.156 -18.422 -1.223 1 87.62 134 ASN B N 1
ATOM 2148 C CA . ASN B 1 134 ? -3.201 -19.844 -0.883 1 87.62 134 ASN B CA 1
ATOM 2149 C C . ASN B 1 134 ? -1.915 -20.562 -1.29 1 87.62 134 ASN B C 1
ATOM 2151 O O . ASN B 1 134 ? -1.881 -21.25 -2.307 1 87.62 134 ASN B O 1
ATOM 2155 N N . ASP B 1 135 ? -0.952 -20.359 -0.562 1 91.31 135 ASP B N 1
ATOM 2156 C CA . ASP B 1 135 ? 0.391 -20.891 -0.804 1 91.31 135 ASP B CA 1
ATOM 2157 C C . ASP B 1 135 ? 1.172 -21.016 0.501 1 91.31 135 ASP B C 1
ATOM 2159 O O . ASP B 1 135 ? 1.17 -20.094 1.327 1 91.31 135 ASP B O 1
ATOM 2163 N N . ALA B 1 136 ? 1.809 -22.094 0.642 1 87.75 136 ALA B N 1
ATOM 2164 C CA . ALA B 1 136 ? 2.479 -22.391 1.906 1 87.75 136 ALA B CA 1
ATOM 2165 C C . ALA B 1 136 ? 3.561 -21.359 2.205 1 87.75 136 ALA B C 1
ATOM 2167 O O . ALA B 1 136 ? 3.84 -21.062 3.369 1 87.75 136 ALA B O 1
ATOM 2168 N N . ASP B 1 137 ? 4.125 -20.812 1.184 1 89.88 137 ASP B N 1
ATOM 2169 C CA . ASP B 1 137 ? 5.277 -19.938 1.371 1 89.88 137 ASP B CA 1
ATOM 2170 C C . ASP B 1 137 ? 4.832 -18.484 1.558 1 89.88 137 ASP B C 1
ATOM 2172 O O . ASP B 1 137 ? 5.512 -17.703 2.229 1 89.88 137 ASP B O 1
ATOM 2176 N N . PHE B 1 138 ? 3.639 -18.109 1.058 1 91.69 138 PHE B N 1
ATOM 2177 C CA . PHE B 1 138 ? 3.342 -16.688 0.959 1 91.69 138 PHE B CA 1
ATOM 2178 C C . PHE B 1 138 ? 2.053 -16.344 1.7 1 91.69 138 PHE B C 1
ATOM 2180 O O . PHE B 1 138 ? 1.7 -15.172 1.843 1 91.69 138 PHE B O 1
ATOM 2187 N N . SER B 1 139 ? 1.439 -17.344 2.266 1 87.25 139 SER B N 1
ATOM 2188 C CA . SER B 1 139 ? 0.215 -17.094 3.021 1 87.25 139 SER B CA 1
ATOM 2189 C C . SER B 1 139 ? 0.512 -16.406 4.348 1 87.25 139 SER B C 1
ATOM 2191 O O . SER B 1 139 ? 1.609 -16.547 4.895 1 87.25 139 SER B O 1
ATOM 2193 N N . TRP B 1 140 ? -0.48 -15.656 4.742 1 79.69 140 TRP B N 1
ATOM 2194 C CA . TRP B 1 140 ? -0.377 -15.109 6.09 1 79.69 140 TRP B CA 1
ATOM 2195 C C . TRP B 1 140 ? -1.065 -16.031 7.102 1 79.69 140 TRP B C 1
ATOM 2197 O O . TRP B 1 140 ? -1.909 -16.844 6.73 1 79.69 140 TRP B O 1
#

Solvent-accessible surface area (backbone atoms only — not comparable to full-atom values): 15522 Å² total; per-residue (Å²): 133,86,78,76,81,77,78,80,78,79,75,75,75,72,71,68,73,67,62,73,57,40,68,21,28,34,27,38,25,57,83,67,29,34,44,37,31,34,31,70,36,87,55,31,35,34,41,34,34,26,45,90,97,39,75,74,40,79,44,68,46,44,44,70,60,31,62,71,67,29,40,51,59,78,84,58,77,70,47,46,29,26,36,46,41,45,64,60,88,64,32,39,40,36,36,38,41,37,38,36,62,71,78,69,44,65,50,40,35,38,40,33,23,50,82,84,38,58,68,44,69,46,50,38,35,77,87,41,67,37,53,81,37,57,41,94,86,54,41,108,132,86,81,76,80,78,79,80,78,77,75,75,76,73,70,66,73,67,62,73,56,39,67,21,28,33,28,39,26,57,83,67,29,34,43,37,32,34,31,70,38,88,56,32,36,33,41,34,35,26,43,90,97,39,78,74,40,80,46,69,44,44,42,70,60,31,63,70,65,30,40,51,59,78,83,58,76,73,49,46,28,26,36,47,41,44,64,58,88,64,30,38,40,37,37,38,42,38,38,36,64,71,77,69,43,65,49,41,35,38,40,31,22,50,82,85,38,57,69,45,70,48,50,38,37,78,88,41,67,38,52,82,36,58,40,93,87,56,40,109